Protein AF-A0A1G1Y5Y6-F1 (afdb_monomer)

pLDDT: mean 81.24, std 20.36, range [35.06, 98.56]

Radius of gyration: 27.15 Å; Cα contacts (8 Å, |Δi|>4): 267; chains: 1; bounding box: 46×68×83 Å

Nearest PDB structures (foldseek):
  6ezd-assembly2_D  TM=2.554E-01  e=2.441E-01  Candidatus Methanomethylophilus alvi Mx1201
  8ifj-assembly5_J  TM=2.594E-01  e=5.152E-01  methanogenic archaeon mixed culture ISO4-G1
  3vqx-assembly2_D  TM=2.698E-01  e=3.848E+00  Methanosarcina mazei

Secondary structure (DSSP, 8-state):
--------------------------PPPPPP-------------------------TTPEEEEETTTTEEEEE-GGGGT-TTEEEEEE---STT--EEEEEEETTEEEEEEEEEEGGGHHHHHHHTT--EEEEEEEETTEEEEEETTS-EEEE-SSEEEEEE-SGGG-TTSHHHHHHHHHHHH-EE-

Structure (mmCIF, N/CA/C/O backbone):
data_AF-A0A1G1Y5Y6-F1
#
_entry.id   AF-A0A1G1Y5Y6-F1
#
loop_
_atom_site.group_PDB
_atom_site.id
_atom_site.type_symbol
_atom_site.label_atom_id
_atom_site.label_alt_id
_atom_site.label_comp_id
_atom_site.label_asym_id
_atom_site.label_entity_id
_atom_site.label_seq_id
_atom_site.pdbx_PDB_ins_code
_atom_site.Cartn_x
_atom_site.Cartn_y
_atom_site.Cartn_z
_atom_site.occupancy
_atom_site.B_iso_or_equiv
_atom_site.auth_seq_id
_atom_site.auth_comp_id
_atom_site.auth_asym_id
_atom_site.auth_atom_id
_atom_site.pdbx_PDB_model_num
ATOM 1 N N . MET A 1 1 ? 24.983 49.381 31.605 1.00 48.38 1 MET A N 1
ATOM 2 C CA . MET A 1 1 ? 25.416 48.668 30.382 1.00 48.38 1 MET A CA 1
ATOM 3 C C . MET A 1 1 ? 24.673 47.343 30.343 1.00 48.38 1 MET A C 1
ATOM 5 O O . MET A 1 1 ? 24.802 46.586 31.295 1.00 48.38 1 MET A O 1
ATOM 9 N N . PRO A 1 2 ? 23.777 47.166 29.363 1.00 42.25 2 PRO A N 1
ATOM 10 C CA . PRO A 1 2 ? 24.105 46.324 28.211 1.00 42.25 2 PRO A CA 1
ATOM 11 C C . PRO A 1 2 ? 23.856 47.031 26.867 1.00 42.25 2 PRO A C 1
ATOM 13 O O . PRO A 1 2 ? 22.985 47.887 26.739 1.00 42.25 2 PRO A O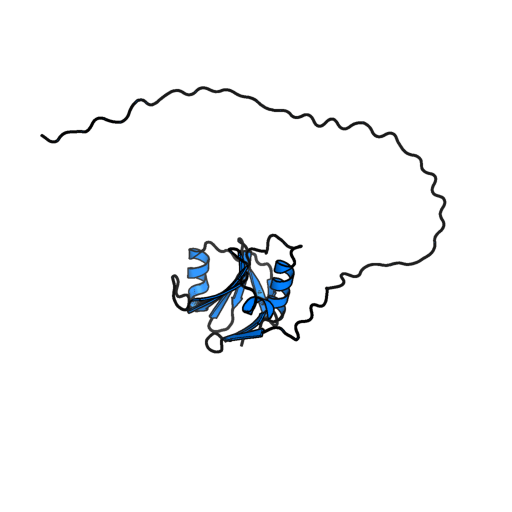 1
ATOM 16 N N . ASN A 1 3 ? 24.688 46.682 25.886 1.00 39.69 3 ASN A N 1
ATOM 17 C CA . ASN A 1 3 ? 24.740 47.238 24.536 1.00 39.69 3 ASN A CA 1
ATOM 18 C C . ASN A 1 3 ? 23.595 46.707 23.662 1.00 39.69 3 ASN A C 1
ATOM 20 O O . ASN A 1 3 ? 23.505 45.503 23.437 1.00 39.69 3 ASN A O 1
ATOM 24 N N . LEU A 1 4 ? 22.778 47.609 23.114 1.00 41.81 4 LEU A N 1
ATOM 25 C CA . LEU A 1 4 ? 21.774 47.290 22.099 1.00 41.81 4 LEU A CA 1
ATOM 26 C C . LEU A 1 4 ? 22.405 47.455 20.707 1.00 41.81 4 LEU A C 1
ATOM 28 O O . LEU A 1 4 ? 22.763 48.561 20.293 1.00 41.81 4 LEU A O 1
ATOM 32 N N . SER A 1 5 ? 22.616 46.339 20.008 1.00 52.38 5 SER A N 1
ATOM 33 C CA . SER A 1 5 ? 23.290 46.302 18.710 1.00 52.38 5 SER A CA 1
ATOM 34 C C . SER A 1 5 ? 22.424 46.897 17.600 1.00 52.38 5 SER A C 1
ATOM 36 O O . SER A 1 5 ? 21.321 46.428 17.325 1.00 52.38 5 SER A O 1
ATOM 38 N N . LYS A 1 6 ? 22.977 47.905 16.923 1.00 50.88 6 LYS A N 1
ATOM 39 C CA . LYS A 1 6 ? 22.481 48.503 15.681 1.00 50.88 6 LYS A CA 1
ATOM 40 C C . LYS A 1 6 ? 22.308 47.430 14.606 1.00 50.88 6 LYS A C 1
ATOM 42 O O . LYS A 1 6 ? 23.303 46.806 14.246 1.00 50.88 6 LYS A O 1
ATOM 47 N N . LYS A 1 7 ? 21.088 47.280 14.083 1.00 47.28 7 LYS A N 1
ATOM 48 C CA . LYS A 1 7 ? 20.741 46.878 12.703 1.00 47.28 7 LYS A CA 1
ATOM 49 C C . LYS A 1 7 ? 19.237 46.617 12.655 1.00 47.28 7 LYS A C 1
ATOM 51 O O . LYS A 1 7 ? 18.792 45.630 13.219 1.00 47.28 7 LYS A O 1
ATOM 56 N N . THR A 1 8 ? 18.471 47.499 12.015 1.00 48.44 8 THR A N 1
ATOM 57 C CA . THR A 1 8 ? 17.501 47.171 10.948 1.00 48.44 8 THR A CA 1
ATOM 58 C C . THR A 1 8 ? 16.972 48.499 10.398 1.00 48.44 8 THR A C 1
ATOM 60 O O . THR A 1 8 ? 16.410 49.315 11.124 1.00 48.44 8 THR A O 1
ATOM 63 N N . LEU A 1 9 ? 17.266 48.740 9.124 1.00 52.53 9 LEU A N 1
ATOM 64 C CA . LEU A 1 9 ? 16.917 49.926 8.351 1.00 52.53 9 LEU A CA 1
ATOM 65 C C . LEU A 1 9 ? 15.495 49.786 7.780 1.00 52.53 9 LEU A C 1
ATOM 67 O O . LEU A 1 9 ? 15.187 48.783 7.152 1.00 52.53 9 LEU A O 1
ATOM 71 N N . ILE A 1 10 ? 14.689 50.827 8.007 1.00 51.50 10 ILE A N 1
ATOM 72 C CA . ILE A 1 10 ? 13.751 51.492 7.080 1.00 51.50 10 ILE A CA 1
ATOM 73 C C . ILE A 1 10 ? 12.767 50.589 6.304 1.00 51.50 10 ILE A C 1
ATOM 75 O O . ILE A 1 10 ? 13.074 50.044 5.248 1.00 51.50 10 ILE A O 1
ATOM 79 N N . LEU A 1 11 ? 11.525 50.557 6.805 1.00 41.91 11 LEU A N 1
ATOM 80 C CA . LEU A 1 11 ? 10.317 50.249 6.035 1.00 41.91 11 LEU A CA 1
ATOM 81 C C . LEU A 1 11 ? 10.016 51.364 5.019 1.00 41.91 11 LEU A C 1
ATOM 83 O O . LEU A 1 11 ? 10.250 52.535 5.307 1.00 41.91 11 LEU A O 1
ATOM 87 N N . SER A 1 12 ? 9.331 50.964 3.942 1.00 47.62 12 SER A N 1
ATOM 88 C CA . SER A 1 12 ? 8.586 51.742 2.933 1.00 47.62 12 SER A CA 1
ATOM 89 C C . SER A 1 12 ? 9.315 52.119 1.635 1.00 47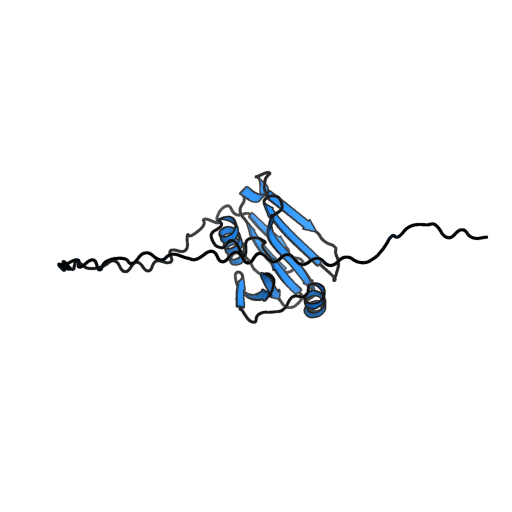.62 12 SER A C 1
ATOM 91 O O . SER A 1 12 ? 10.057 53.089 1.569 1.00 47.62 12 SER A O 1
ATOM 93 N N . LEU A 1 13 ? 8.978 51.397 0.557 1.00 44.09 13 LEU A N 1
ATOM 94 C CA . LEU A 1 13 ? 8.445 52.026 -0.654 1.00 44.09 13 LEU A CA 1
ATOM 95 C C . LEU A 1 13 ? 7.659 51.003 -1.493 1.00 44.09 13 LEU A C 1
ATOM 97 O O . LEU A 1 13 ? 8.206 50.032 -2.007 1.00 44.09 13 LEU A O 1
ATOM 101 N N . ILE A 1 14 ? 6.354 51.239 -1.602 1.00 53.00 14 ILE A N 1
ATOM 102 C CA . ILE A 1 14 ? 5.458 50.629 -2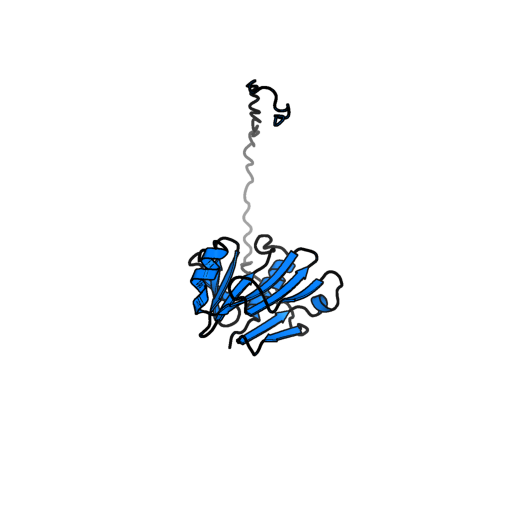.585 1.00 53.00 14 ILE A CA 1
ATOM 103 C C . ILE A 1 14 ? 5.712 51.346 -3.913 1.00 53.00 14 ILE A C 1
ATOM 105 O O . ILE A 1 14 ? 5.611 52.571 -3.960 1.00 53.00 14 ILE A O 1
ATOM 109 N N . LEU A 1 15 ? 5.975 50.607 -4.992 1.00 50.91 15 LEU A N 1
ATOM 110 C CA . LEU A 1 15 ? 5.783 51.130 -6.342 1.00 50.91 15 LEU A CA 1
ATOM 111 C C . LEU A 1 15 ? 5.127 50.066 -7.224 1.00 50.91 15 LEU A C 1
ATOM 113 O O . LEU A 1 15 ? 5.720 49.038 -7.545 1.00 50.91 15 LEU A O 1
ATOM 117 N N . LEU A 1 16 ? 3.870 50.340 -7.577 1.00 51.81 16 LEU A N 1
ATOM 118 C CA . LEU A 1 16 ? 3.139 49.685 -8.653 1.00 51.81 16 LEU A CA 1
ATOM 119 C C . LEU A 1 16 ? 3.889 49.856 -9.980 1.00 51.81 16 LEU A C 1
ATOM 121 O O . LEU A 1 16 ? 4.225 50.978 -10.353 1.00 51.81 16 LEU A O 1
ATOM 125 N N . ALA A 1 17 ? 3.992 48.779 -10.756 1.00 50.38 17 ALA A N 1
ATOM 126 C CA . ALA A 1 17 ? 4.009 48.868 -12.210 1.00 50.38 17 ALA A CA 1
ATOM 127 C C . ALA A 1 17 ? 3.323 47.633 -12.802 1.00 50.38 17 ALA A C 1
ATOM 129 O O . ALA A 1 17 ? 3.839 46.520 -12.800 1.00 50.38 17 ALA A O 1
ATOM 130 N N . THR A 1 18 ? 2.104 47.872 -13.264 1.00 53.16 18 THR A N 1
ATOM 131 C CA . THR A 1 18 ? 1.259 46.999 -14.069 1.00 53.16 18 THR A CA 1
ATOM 132 C C . THR A 1 18 ? 1.872 46.741 -15.444 1.00 53.16 18 THR A C 1
ATOM 134 O O . THR A 1 18 ? 2.129 47.700 -16.169 1.00 53.16 18 THR A O 1
ATOM 137 N N . THR A 1 19 ? 1.945 45.482 -15.874 1.00 56.88 19 THR A N 1
ATOM 138 C CA . THR A 1 19 ? 1.810 45.129 -17.296 1.00 56.88 19 THR A CA 1
ATOM 139 C C . THR A 1 19 ? 0.936 43.886 -17.439 1.00 56.88 19 THR A C 1
ATOM 141 O O . THR A 1 19 ? 1.333 42.752 -17.189 1.00 56.88 19 THR A O 1
ATOM 144 N N . VAL A 1 20 ? -0.311 44.131 -17.836 1.00 55.97 20 VAL A N 1
ATOM 145 C CA . VAL A 1 20 ? -1.233 43.121 -18.351 1.00 55.97 20 VAL A CA 1
ATOM 146 C C . VAL A 1 20 ? -0.733 42.735 -19.743 1.00 55.97 20 VAL A C 1
ATOM 148 O O . VAL A 1 20 ? -0.791 43.550 -20.663 1.00 55.97 20 VAL A O 1
ATOM 151 N N . VAL A 1 21 ? -0.243 41.509 -19.920 1.00 57.72 21 VAL A N 1
ATOM 152 C CA . VAL A 1 21 ? -0.017 40.943 -21.256 1.00 57.72 21 VAL A CA 1
ATOM 153 C C . VAL A 1 21 ? -1.323 40.288 -21.696 1.00 57.72 21 VAL A C 1
ATOM 155 O O . VAL A 1 21 ? -1.616 39.152 -21.339 1.00 57.72 21 VAL A O 1
ATOM 158 N N . VAL A 1 22 ? -2.137 41.031 -22.451 1.00 54.84 22 VAL A N 1
ATOM 159 C CA . VAL A 1 22 ? -3.245 40.456 -23.223 1.00 54.84 22 VAL A CA 1
ATOM 160 C C . VAL A 1 22 ? -2.649 39.861 -24.497 1.00 54.84 22 VAL A C 1
ATOM 162 O O . VAL A 1 22 ? -2.482 40.549 -25.502 1.00 54.84 22 VAL A O 1
ATOM 165 N N . SER A 1 23 ? -2.297 38.580 -24.467 1.00 60.16 23 SER A N 1
ATOM 166 C CA . SER A 1 23 ? -1.992 37.809 -25.673 1.00 60.16 23 SER A CA 1
ATOM 167 C C . SER A 1 23 ? -3.306 37.419 -26.352 1.00 60.16 23 SER A C 1
ATOM 169 O O . SER A 1 23 ? -3.978 36.456 -25.987 1.00 60.16 23 SER A O 1
ATOM 171 N N . GLY A 1 24 ? -3.697 38.218 -27.346 1.00 48.19 24 GLY A N 1
ATOM 172 C CA . GLY A 1 24 ? -4.835 37.940 -28.213 1.00 48.19 24 GLY A CA 1
ATOM 173 C C . GLY A 1 24 ? -4.630 36.653 -29.016 1.00 48.19 24 GLY A C 1
ATOM 174 O O . GLY A 1 24 ? -3.691 36.535 -29.799 1.00 48.19 24 GLY A O 1
ATOM 175 N N . CYS A 1 25 ? -5.544 35.697 -28.856 1.00 58.09 25 CYS A N 1
ATOM 176 C CA . CYS A 1 25 ? -5.691 34.574 -29.775 1.00 58.09 25 CYS A CA 1
ATOM 177 C C . CYS A 1 25 ? -6.344 35.068 -31.072 1.00 58.09 25 CYS A C 1
ATOM 179 O O . CYS A 1 25 ? -7.543 35.344 -31.104 1.00 58.09 25 CYS A O 1
ATOM 181 N N . TRP A 1 26 ? -5.585 35.156 -32.162 1.00 53.31 26 TRP A N 1
ATOM 182 C CA . TRP A 1 26 ? -6.165 35.318 -33.496 1.00 53.31 26 TRP A CA 1
ATOM 183 C C . TRP A 1 26 ? -6.566 33.951 -34.052 1.00 53.31 26 TRP A C 1
ATOM 185 O O . TRP A 1 26 ? -5.731 33.195 -34.547 1.00 53.31 26 TRP A O 1
ATOM 195 N N . LYS A 1 27 ? -7.864 33.631 -33.997 1.00 56.00 27 LYS A N 1
ATOM 196 C CA . LYS A 1 27 ? -8.440 32.551 -34.808 1.00 56.00 27 LYS A CA 1
ATOM 197 C C . LYS A 1 27 ? -8.645 33.071 -36.232 1.00 56.00 27 LYS A C 1
ATOM 199 O O . LYS A 1 27 ? -9.425 33.994 -36.449 1.00 56.00 27 LYS A O 1
ATOM 204 N N . LYS A 1 28 ? -7.937 32.486 -37.201 1.00 66.88 28 LYS A N 1
ATOM 205 C CA . LYS A 1 28 ? -8.190 32.707 -38.634 1.00 66.88 28 LYS A CA 1
ATOM 206 C C . LYS A 1 28 ? -9.504 32.012 -39.031 1.00 66.88 28 LYS A C 1
ATOM 208 O O . LYS A 1 28 ? -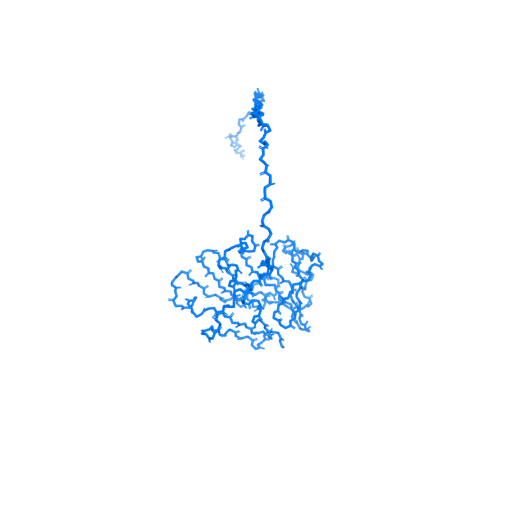9.733 30.894 -38.569 1.00 66.88 28 LYS A O 1
ATOM 213 N N . PRO A 1 29 ? -10.354 32.622 -39.875 1.00 53.34 29 PRO A N 1
ATOM 214 C CA . PRO A 1 29 ? -11.558 31.965 -40.370 1.00 53.34 29 PRO A CA 1
ATOM 215 C C . PRO A 1 29 ? -11.179 30.844 -41.347 1.00 53.34 29 PRO A C 1
ATOM 217 O O . PRO A 1 29 ? -10.446 31.068 -42.310 1.00 53.34 29 PRO A O 1
ATOM 220 N N . VAL A 1 30 ? -11.668 29.632 -41.083 1.00 63.38 30 VAL A N 1
ATOM 221 C CA . VAL A 1 30 ? -11.530 28.477 -41.980 1.00 63.38 30 VAL A CA 1
ATOM 222 C C . VAL A 1 30 ? -12.709 28.499 -42.953 1.00 63.38 30 VAL A C 1
ATOM 224 O O . VAL A 1 30 ? -13.862 28.544 -42.526 1.00 63.38 30 VAL A O 1
ATOM 227 N N . ALA A 1 31 ? -12.422 28.516 -44.255 1.00 66.06 31 ALA A N 1
ATOM 228 C CA . ALA A 1 31 ? -13.433 28.440 -45.308 1.00 66.06 31 ALA A CA 1
ATOM 229 C C . ALA A 1 31 ? -14.159 27.074 -45.289 1.00 66.06 31 ALA A C 1
ATOM 231 O O . ALA A 1 31 ? -13.542 26.069 -44.928 1.00 66.06 31 ALA A O 1
ATOM 232 N N . PRO A 1 32 ? -15.442 27.001 -45.690 1.00 49.75 32 PRO A N 1
ATOM 233 C CA . PRO A 1 32 ? -16.178 25.742 -45.714 1.00 49.75 32 PRO A CA 1
ATOM 234 C C . PRO A 1 32 ? -15.662 24.840 -46.844 1.00 49.75 32 PRO A C 1
ATOM 236 O O . PRO A 1 32 ? -15.778 25.165 -48.025 1.00 49.75 32 PRO A O 1
ATOM 239 N N . VAL A 1 33 ? -15.096 23.690 -46.478 1.00 46.75 33 VAL A N 1
ATOM 240 C CA . VAL A 1 33 ? -14.776 22.608 -47.416 1.00 46.75 33 VAL A CA 1
ATOM 241 C C . VAL A 1 33 ? -16.049 21.798 -47.658 1.00 46.75 33 VAL A C 1
ATOM 243 O O . VAL A 1 33 ? -16.516 21.082 -46.776 1.00 46.75 33 VAL A O 1
ATOM 246 N N . ASN A 1 34 ? -16.605 21.911 -48.864 1.00 56.25 34 ASN A N 1
ATOM 247 C CA . ASN A 1 34 ? -17.607 20.981 -49.375 1.00 56.25 34 ASN A CA 1
ATOM 248 C C . ASN A 1 34 ? -16.888 19.785 -50.005 1.00 56.25 34 ASN A C 1
ATOM 250 O O . ASN A 1 34 ? -16.412 19.879 -51.137 1.00 56.25 34 ASN A O 1
ATOM 254 N N . THR A 1 35 ? -16.845 18.659 -49.296 1.00 40.94 35 THR A N 1
ATOM 255 C CA . THR A 1 35 ? -16.438 17.377 -49.882 1.00 40.94 35 THR A CA 1
ATOM 256 C C . THR A 1 35 ? -17.673 16.509 -50.069 1.00 40.94 35 THR A C 1
ATOM 258 O O . THR A 1 35 ? -18.329 16.117 -49.107 1.00 40.94 35 THR A O 1
ATOM 261 N N . ASN A 1 36 ? -17.985 16.227 -51.334 1.00 47.56 36 ASN A N 1
ATOM 262 C CA . ASN A 1 36 ? -19.009 15.274 -51.736 1.00 47.56 36 ASN A CA 1
ATOM 263 C C . ASN A 1 36 ? -18.672 13.881 -51.187 1.00 47.56 36 ASN A C 1
ATOM 265 O O . ASN A 1 36 ? -17.636 13.306 -51.522 1.00 47.56 36 ASN A O 1
ATOM 269 N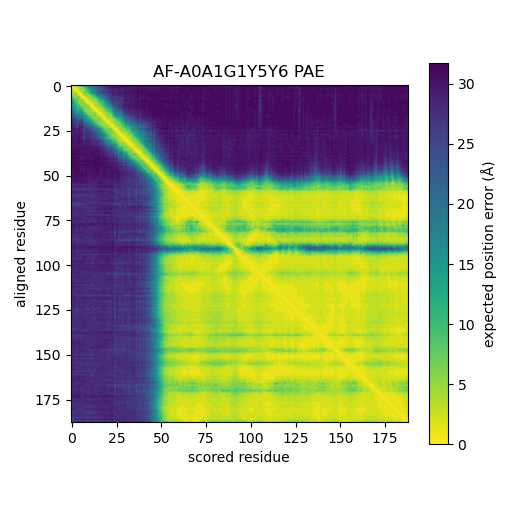 N . VAL A 1 37 ? -19.565 13.348 -50.356 1.00 35.06 37 VAL A N 1
ATOM 270 C CA . VAL A 1 37 ? -19.525 11.967 -49.875 1.00 35.06 37 VAL A CA 1
ATOM 271 C C . VAL A 1 37 ? -20.015 11.064 -51.002 1.00 35.06 37 VAL A C 1
ATOM 273 O O . VAL A 1 37 ? -21.180 11.131 -51.382 1.00 35.06 37 VAL A O 1
ATOM 276 N N . ASN A 1 38 ? -19.139 10.200 -51.512 1.00 47.06 38 ASN A N 1
ATOM 277 C CA . ASN A 1 38 ? -19.555 9.022 -52.262 1.00 47.06 38 ASN A CA 1
ATOM 278 C C . ASN A 1 38 ? -19.432 7.821 -51.318 1.00 47.06 38 ASN A C 1
ATOM 280 O O . ASN A 1 38 ? -18.331 7.455 -50.906 1.00 47.06 38 ASN A O 1
ATOM 284 N N . GLN A 1 39 ? -20.577 7.285 -50.897 1.00 43.91 39 GLN A N 1
ATOM 285 C CA . GLN A 1 39 ? -20.654 6.159 -49.975 1.00 43.91 39 GLN A CA 1
ATOM 286 C C . GLN A 1 39 ? -20.285 4.870 -50.709 1.00 43.91 39 GLN A C 1
ATOM 288 O O . GLN A 1 39 ? -21.010 4.429 -51.594 1.00 43.91 39 GLN A O 1
ATOM 293 N N . ASN A 1 40 ? -19.192 4.237 -50.290 1.00 41.50 40 ASN A N 1
ATOM 294 C CA . ASN A 1 40 ? -19.002 2.805 -50.476 1.00 41.50 40 ASN A CA 1
ATOM 295 C C . ASN A 1 40 ? -18.887 2.184 -49.085 1.00 41.50 40 ASN A C 1
ATOM 297 O O . ASN A 1 40 ? -17.867 2.304 -48.409 1.00 41.50 40 ASN A O 1
ATOM 301 N N . ILE A 1 41 ? -19.996 1.603 -48.635 1.00 45.41 41 ILE A N 1
ATOM 302 C CA . ILE A 1 41 ? -20.123 0.922 -47.351 1.00 45.41 41 ILE A CA 1
ATOM 303 C C . ILE A 1 41 ? -19.595 -0.497 -47.557 1.00 45.41 41 ILE A C 1
ATOM 305 O O . ILE A 1 41 ? -20.206 -1.276 -48.283 1.00 45.41 41 ILE A O 1
ATOM 309 N N . ASN A 1 42 ? -18.486 -0.839 -46.904 1.00 39.38 42 ASN A N 1
ATOM 310 C CA . ASN A 1 42 ? -18.130 -2.226 -46.629 1.00 39.38 42 ASN A CA 1
ATOM 311 C C . ASN A 1 42 ? -17.866 -2.384 -45.131 1.00 39.38 42 ASN A C 1
ATOM 313 O O . ASN A 1 42 ? -17.266 -1.527 -44.488 1.00 39.38 42 ASN A O 1
ATOM 317 N N . GLN A 1 43 ? -18.450 -3.448 -44.595 1.00 45.47 43 GLN A N 1
ATOM 318 C CA . GLN A 1 43 ? -18.768 -3.653 -43.190 1.00 45.47 43 GLN A CA 1
ATOM 319 C C . GLN A 1 43 ? -17.551 -3.977 -42.312 1.00 45.47 43 GLN A C 1
ATOM 321 O O . GLN A 1 43 ? -16.592 -4.600 -42.753 1.00 45.47 43 GLN A O 1
ATOM 326 N N . ASN A 1 44 ? -17.737 -3.662 -41.026 1.00 49.91 44 ASN A N 1
ATOM 327 C CA . ASN A 1 44 ? -17.105 -4.238 -39.840 1.00 49.91 44 ASN A CA 1
ATOM 328 C C . ASN A 1 44 ? -15.606 -4.022 -39.624 1.00 49.91 44 ASN A C 1
ATOM 330 O O . ASN A 1 44 ? -14.795 -4.874 -39.967 1.00 49.91 44 ASN A O 1
ATOM 334 N N . GLN A 1 45 ? -15.303 -3.024 -38.789 1.00 43.34 45 GLN A N 1
ATOM 335 C CA . GLN A 1 45 ? -14.520 -3.282 -37.580 1.00 43.34 45 GLN A CA 1
ATOM 336 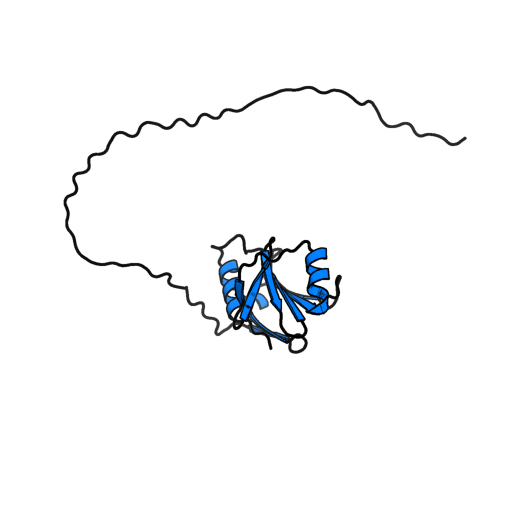C C . GLN A 1 45 ? -15.151 -2.551 -36.386 1.00 43.34 45 GLN A C 1
ATOM 338 O O . GLN A 1 45 ? -15.004 -1.345 -36.218 1.00 43.34 45 GLN A O 1
ATOM 343 N N . ASN A 1 46 ? -15.870 -3.306 -35.553 1.00 52.56 46 ASN A N 1
ATOM 344 C CA . ASN A 1 46 ? -16.038 -2.961 -34.146 1.00 52.56 46 ASN A CA 1
ATOM 345 C C . ASN A 1 46 ? -14.669 -3.192 -33.495 1.00 52.56 46 ASN A C 1
ATOM 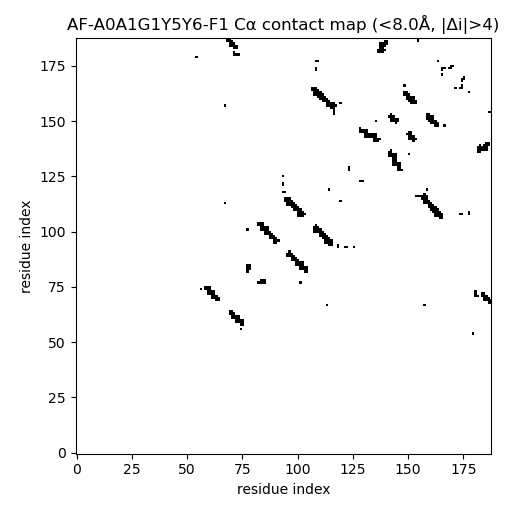347 O O . ASN A 1 46 ? -14.341 -4.323 -33.147 1.00 52.56 46 ASN A O 1
ATOM 351 N N . ILE A 1 47 ? -13.850 -2.149 -33.380 1.00 47.88 47 ILE A N 1
ATOM 352 C CA . ILE A 1 47 ? -12.683 -2.189 -32.498 1.00 47.88 47 ILE A CA 1
ATOM 353 C C . ILE A 1 47 ? -13.131 -1.578 -31.180 1.00 47.88 47 ILE A C 1
ATOM 355 O O . ILE A 1 47 ? -13.011 -0.379 -30.952 1.00 47.88 47 ILE A O 1
ATOM 359 N N . ASN A 1 48 ? -13.711 -2.423 -30.335 1.00 55.81 48 ASN A N 1
ATOM 360 C CA . ASN A 1 48 ? -13.663 -2.204 -28.903 1.00 55.81 48 ASN A CA 1
ATOM 361 C C . ASN A 1 48 ? -12.832 -3.342 -28.323 1.00 55.81 48 ASN A C 1
ATOM 363 O O . ASN A 1 48 ? -13.348 -4.393 -27.953 1.00 55.81 48 ASN A O 1
ATOM 367 N N . THR A 1 49 ? -11.525 -3.141 -28.326 1.00 40.19 49 THR A N 1
ATOM 368 C CA . THR A 1 49 ? -10.589 -3.952 -27.563 1.00 40.19 49 THR A CA 1
ATOM 369 C C . THR A 1 49 ? -9.789 -2.981 -26.719 1.00 40.19 49 THR A C 1
ATOM 371 O O . THR A 1 49 ? -8.733 -2.509 -27.129 1.00 40.19 49 THR A O 1
ATOM 374 N N . ASN A 1 50 ? -10.307 -2.700 -25.520 1.00 48.81 50 ASN A N 1
ATOM 375 C CA . ASN A 1 50 ? -9.451 -2.520 -24.352 1.00 48.81 50 ASN A CA 1
ATOM 376 C C . ASN A 1 50 ? -8.697 -3.842 -24.181 1.00 48.81 50 ASN A C 1
ATOM 378 O O . ASN A 1 50 ? -9.122 -4.729 -23.445 1.00 48.81 50 ASN A O 1
ATOM 382 N N . GLN A 1 51 ? -7.663 -4.031 -24.992 1.00 43.62 51 GLN A N 1
ATOM 383 C CA . GLN A 1 51 ? -6.760 -5.152 -24.873 1.00 43.62 51 GLN A CA 1
ATOM 384 C C . GLN A 1 51 ? -5.878 -4.805 -23.682 1.00 43.62 51 GLN A C 1
ATOM 386 O O . GLN A 1 51 ? -4.919 -4.053 -23.817 1.00 43.62 51 GLN A O 1
ATOM 391 N N . THR A 1 52 ? -6.283 -5.263 -22.498 1.00 57.44 52 THR A N 1
ATOM 392 C CA . THR A 1 52 ? -5.398 -5.317 -21.339 1.00 57.44 52 THR A CA 1
ATOM 393 C C . THR A 1 52 ? -4.152 -6.065 -21.799 1.00 57.44 52 THR A C 1
ATOM 395 O O . THR A 1 52 ? -4.245 -7.230 -22.185 1.00 57.44 52 THR A O 1
ATOM 398 N N . GLU A 1 53 ? -3.021 -5.366 -21.881 1.00 67.31 53 GLU A N 1
ATOM 399 C CA . GLU A 1 53 ? -1.731 -5.989 -22.160 1.00 67.31 53 GLU A CA 1
ATOM 400 C C . GLU A 1 53 ? -1.472 -6.981 -21.022 1.00 67.31 53 GLU A C 1
ATOM 402 O O . GLU A 1 53 ? -1.284 -6.590 -19.874 1.00 67.31 53 GLU A O 1
ATOM 407 N N . GLU A 1 54 ? -1.568 -8.275 -21.319 1.00 74.44 54 GLU A N 1
ATOM 408 C CA . GLU A 1 54 ? -1.262 -9.327 -20.357 1.00 74.44 54 GLU A CA 1
ATOM 409 C C . GLU A 1 54 ? 0.256 -9.328 -20.144 1.00 74.44 54 GLU A C 1
ATOM 411 O O . GLU A 1 54 ? 1.013 -9.764 -21.013 1.00 74.44 54 GLU A O 1
ATOM 416 N N . ILE A 1 55 ? 0.709 -8.764 -19.022 1.00 79.75 55 ILE A N 1
ATOM 417 C CA . ILE A 1 55 ? 2.116 -8.832 -18.626 1.00 79.75 55 ILE A CA 1
ATOM 418 C C . ILE A 1 55 ? 2.405 -10.243 -18.121 1.00 79.75 55 ILE A C 1
ATOM 420 O O . ILE A 1 55 ? 1.711 -10.758 -17.242 1.00 79.75 55 ILE A O 1
ATOM 424 N N . ASP A 1 56 ? 3.459 -10.857 -18.656 1.00 83.12 56 ASP A N 1
ATOM 425 C CA . ASP A 1 56 ? 3.961 -12.120 -18.133 1.00 83.12 56 ASP A CA 1
ATOM 426 C C . ASP A 1 56 ? 4.605 -11.900 -16.757 1.00 83.12 56 ASP A C 1
ATOM 428 O O . ASP A 1 56 ? 5.625 -11.219 -16.614 1.00 83.12 56 ASP A O 1
ATOM 432 N N . ILE A 1 57 ? 3.978 -12.472 -15.728 1.00 86.81 57 ILE A N 1
ATOM 433 C CA . ILE A 1 57 ? 4.435 -12.397 -14.338 1.00 86.81 57 ILE A CA 1
ATOM 434 C C . ILE A 1 57 ? 5.071 -13.707 -13.846 1.00 86.81 57 ILE A C 1
ATOM 436 O O . ILE A 1 57 ? 5.218 -13.892 -12.631 1.00 86.81 57 ILE A O 1
ATOM 440 N N . SER A 1 58 ? 5.408 -14.648 -14.741 1.00 87.50 58 SER A N 1
ATOM 441 C CA . SER A 1 58 ? 5.974 -15.957 -14.367 1.00 87.50 58 SER A CA 1
ATOM 442 C C . SER A 1 58 ? 7.268 -15.830 -13.569 1.00 87.50 58 SER A C 1
ATOM 444 O O . SER A 1 58 ? 7.464 -16.564 -12.599 1.00 87.50 58 SER A O 1
ATOM 446 N N . ASP A 1 59 ? 8.102 -14.860 -13.942 1.00 90.94 59 ASP A N 1
ATOM 447 C CA . ASP A 1 59 ? 9.443 -14.671 -13.386 1.00 90.94 59 ASP A CA 1
ATOM 448 C C . ASP A 1 59 ? 9.459 -13.701 -12.200 1.00 90.94 59 ASP A C 1
ATOM 450 O O . ASP A 1 59 ? 10.507 -13.443 -11.614 1.00 90.94 59 ASP A O 1
ATOM 454 N N . TRP A 1 60 ? 8.306 -13.152 -11.812 1.00 96.00 60 TRP A N 1
ATOM 455 C CA . TRP A 1 60 ? 8.230 -12.187 -10.721 1.00 96.00 60 TRP A CA 1
ATOM 456 C C . TRP A 1 60 ? 8.593 -12.817 -9.373 1.00 96.00 60 TRP A C 1
ATOM 458 O O . TRP A 1 60 ? 8.189 -13.935 -9.039 1.00 96.00 60 TRP A O 1
ATOM 468 N N . LYS A 1 61 ? 9.311 -12.051 -8.549 1.00 96.12 61 LYS A N 1
ATOM 469 C CA . LYS A 1 61 ? 9.658 -12.432 -7.179 1.00 96.12 61 LYS A CA 1
ATOM 470 C C . LYS A 1 61 ? 8.486 -12.185 -6.243 1.00 96.12 61 LYS A C 1
ATOM 472 O O . LYS A 1 61 ? 7.810 -11.167 -6.339 1.00 96.12 61 LYS A O 1
ATOM 477 N N . THR A 1 62 ? 8.299 -13.085 -5.283 1.00 96.88 62 THR A N 1
ATOM 478 C CA . THR A 1 62 ? 7.305 -12.925 -4.216 1.00 96.88 62 THR A CA 1
ATOM 479 C C . THR A 1 62 ? 7.947 -12.287 -2.988 1.00 96.88 62 THR A C 1
ATOM 481 O O . THR A 1 62 ? 8.927 -12.811 -2.455 1.00 96.88 62 THR A O 1
ATOM 484 N N . TYR A 1 63 ? 7.370 -11.191 -2.499 1.00 97.25 63 TYR A N 1
ATOM 485 C CA . TYR A 1 63 ? 7.588 -10.710 -1.138 1.00 97.25 63 TYR A CA 1
ATOM 486 C C . TYR A 1 63 ? 6.414 -11.154 -0.268 1.00 97.25 63 TYR A C 1
ATOM 488 O O . TYR A 1 63 ? 5.257 -10.905 -0.603 1.00 97.25 63 TYR A O 1
ATOM 496 N N . ARG A 1 64 ? 6.709 -11.815 0.851 1.00 98.00 64 ARG A N 1
ATOM 497 C CA . ARG A 1 64 ? 5.701 -12.311 1.788 1.00 98.00 64 ARG A CA 1
ATOM 498 C C . ARG A 1 64 ? 6.073 -11.912 3.202 1.00 98.00 64 ARG A C 1
ATOM 500 O O . ARG A 1 64 ? 7.194 -12.154 3.644 1.00 98.00 64 ARG A O 1
ATOM 507 N N . ASN A 1 65 ? 5.115 -11.334 3.910 1.00 97.25 65 ASN A N 1
ATOM 508 C CA . ASN A 1 65 ? 5.236 -10.986 5.309 1.00 97.25 65 ASN A CA 1
ATOM 509 C C . ASN A 1 65 ? 4.149 -11.716 6.106 1.00 97.25 65 ASN A C 1
ATOM 511 O O . ASN A 1 65 ? 2.987 -11.316 6.105 1.00 97.25 65 ASN A O 1
ATOM 515 N N . GLU A 1 66 ? 4.536 -12.811 6.766 1.00 97.25 66 GLU A N 1
ATOM 516 C CA . GLU A 1 66 ? 3.608 -13.612 7.574 1.00 97.25 66 GLU A CA 1
ATOM 517 C C . GLU A 1 66 ? 3.168 -12.898 8.853 1.00 97.25 66 GLU A C 1
ATOM 519 O O . GLU A 1 66 ? 2.036 -13.079 9.283 1.00 97.25 66 GLU A O 1
ATOM 524 N N . GLU A 1 67 ? 4.038 -12.073 9.442 1.00 96.44 67 GLU A N 1
ATOM 525 C CA . GLU A 1 67 ? 3.746 -11.348 10.684 1.00 96.44 67 GLU A CA 1
ATOM 526 C C . GLU A 1 67 ? 2.594 -10.351 10.507 1.00 96.44 67 GLU A C 1
ATOM 528 O O . GLU A 1 67 ? 1.765 -10.194 11.399 1.00 96.44 67 GLU A O 1
ATOM 533 N N . TYR A 1 68 ? 2.529 -9.698 9.347 1.00 96.44 68 TYR A N 1
ATOM 534 C CA . TYR A 1 68 ? 1.550 -8.656 9.044 1.00 96.44 68 TYR A CA 1
ATOM 535 C C . TYR A 1 68 ? 0.533 -9.062 7.977 1.00 96.44 68 TYR A C 1
ATOM 537 O O . TYR A 1 68 ? -0.188 -8.201 7.472 1.00 96.44 68 TYR A O 1
ATOM 545 N N . GLY A 1 69 ? 0.469 -10.348 7.635 1.00 96.44 69 GLY A N 1
ATOM 546 C CA . GLY A 1 69 ? -0.636 -10.909 6.863 1.00 96.44 69 GLY A CA 1
ATOM 547 C C . GLY A 1 69 ? -0.729 -10.413 5.423 1.00 96.44 69 GLY A C 1
ATOM 548 O O . GLY A 1 69 ? -1.825 -10.100 4.963 1.00 96.44 69 GLY A O 1
ATOM 549 N N . PHE A 1 70 ? 0.394 -10.272 4.708 1.00 97.38 70 PHE A N 1
ATOM 550 C CA . PHE A 1 70 ? 0.342 -9.911 3.288 1.00 97.38 70 PHE A CA 1
ATOM 551 C C . PHE A 1 70 ? 1.420 -10.571 2.425 1.00 97.38 70 PHE A C 1
ATOM 553 O O . PHE A 1 70 ? 2.523 -10.886 2.876 1.00 97.38 70 PHE A O 1
ATOM 560 N N . GLU A 1 71 ? 1.106 -10.745 1.145 1.00 98.00 71 GLU A N 1
ATOM 561 C CA . GLU A 1 71 ? 2.059 -11.101 0.093 1.00 98.00 71 GLU A CA 1
ATOM 562 C C . GLU A 1 71 ? 1.785 -10.316 -1.191 1.00 98.00 71 GLU A C 1
ATOM 564 O O . GLU A 1 71 ? 0.659 -9.884 -1.439 1.00 98.00 71 GLU A O 1
ATOM 569 N N . LEU A 1 72 ? 2.824 -10.129 -2.000 1.00 97.38 72 LEU A N 1
ATOM 570 C CA . LEU A 1 72 ? 2.757 -9.519 -3.326 1.00 97.38 72 LEU A CA 1
ATOM 571 C C . LEU A 1 72 ? 3.864 -10.071 -4.219 1.00 97.38 72 LEU A C 1
ATOM 573 O O . LEU A 1 72 ? 4.863 -10.610 -3.729 1.00 97.38 72 LEU A O 1
ATOM 577 N N . LYS A 1 73 ? 3.719 -9.888 -5.529 1.00 97.38 73 LYS A N 1
ATOM 578 C CA . LYS A 1 73 ? 4.786 -10.134 -6.496 1.00 97.38 73 LYS A CA 1
ATOM 579 C C . LYS A 1 73 ? 5.334 -8.821 -7.052 1.00 97.38 73 LYS A C 1
ATOM 581 O O . LYS A 1 73 ? 4.610 -7.835 -7.121 1.00 97.38 73 LYS A O 1
ATOM 586 N N . TYR A 1 74 ? 6.594 -8.825 -7.477 1.00 95.38 74 TYR A N 1
ATOM 587 C CA . TYR A 1 74 ? 7.239 -7.708 -8.173 1.00 95.38 74 TYR A CA 1
ATOM 588 C C . TYR A 1 74 ? 8.228 -8.207 -9.245 1.00 95.38 74 TYR A C 1
ATOM 590 O O . TYR A 1 74 ? 8.740 -9.327 -9.119 1.00 95.38 74 TYR A O 1
ATOM 598 N N . PRO A 1 75 ? 8.527 -7.405 -10.286 1.00 93.75 75 PRO A N 1
ATOM 599 C CA . PRO A 1 75 ? 9.467 -7.782 -11.340 1.00 93.75 75 PRO A CA 1
ATOM 600 C C . PRO A 1 75 ? 10.834 -8.223 -10.802 1.00 93.75 75 PRO A C 1
ATOM 602 O O . PRO A 1 75 ? 11.446 -7.538 -9.981 1.00 93.75 75 PRO A O 1
ATOM 605 N N . LEU A 1 76 ? 11.354 -9.347 -11.310 1.00 89.81 76 LEU A N 1
ATOM 606 C CA . LEU A 1 76 ? 12.678 -9.868 -10.940 1.00 89.81 76 LEU A CA 1
ATOM 607 C C . LEU A 1 76 ? 13.790 -8.833 -11.151 1.00 89.81 76 LEU A C 1
ATOM 609 O O . LEU A 1 76 ? 14.652 -8.667 -10.281 1.00 89.81 76 LEU A O 1
ATOM 613 N N . GLY A 1 77 ? 13.717 -8.102 -12.268 1.00 87.62 77 GLY A N 1
ATOM 614 C CA . GLY A 1 77 ? 14.710 -7.105 -12.668 1.00 87.62 77 GLY A CA 1
ATOM 615 C C . GLY A 1 77 ? 14.942 -6.013 -11.625 1.00 87.62 77 GLY A C 1
ATOM 616 O O . GLY A 1 77 ? 16.063 -5.544 -11.481 1.00 87.62 77 GLY A O 1
ATOM 617 N N . TYR A 1 78 ? 13.949 -5.684 -10.794 1.00 88.88 78 TYR A N 1
ATOM 618 C CA . TYR A 1 78 ? 14.106 -4.672 -9.740 1.00 88.88 78 TYR A CA 1
ATOM 619 C C . TYR A 1 78 ? 15.122 -5.055 -8.657 1.00 88.88 78 TYR A C 1
ATOM 621 O O . TYR A 1 78 ? 15.576 -4.206 -7.897 1.00 88.88 78 TYR A O 1
ATOM 629 N N . SER A 1 79 ? 15.443 -6.342 -8.537 1.00 80.88 79 SER A N 1
ATOM 630 C CA . SER A 1 79 ? 16.448 -6.827 -7.589 1.00 80.88 79 SER A CA 1
ATOM 631 C C . SER A 1 79 ? 17.835 -7.026 -8.206 1.00 80.88 79 SER A C 1
ATOM 633 O O . SER A 1 79 ? 18.772 -7.338 -7.475 1.00 80.88 79 SER A O 1
ATOM 635 N N . GLU A 1 80 ? 17.955 -6.881 -9.526 1.00 85.69 80 GLU A N 1
ATOM 636 C CA . GLU A 1 80 ? 19.186 -7.122 -10.294 1.00 85.69 80 GLU A CA 1
ATOM 637 C C . GLU A 1 80 ? 19.708 -5.852 -10.985 1.00 85.69 80 GLU A C 1
ATOM 639 O O . GLU A 1 80 ? 20.874 -5.798 -11.365 1.00 85.69 80 GLU A O 1
ATOM 644 N N . ASP A 1 81 ? 18.859 -4.835 -11.134 1.00 86.50 81 ASP A N 1
ATOM 645 C CA . ASP A 1 81 ? 19.171 -3.551 -11.756 1.00 86.50 81 ASP A CA 1
ATOM 646 C C . ASP A 1 81 ? 19.533 -2.499 -10.692 1.00 86.50 81 ASP A C 1
ATOM 648 O O . ASP A 1 81 ? 18.741 -2.199 -9.796 1.00 86.50 81 ASP A O 1
ATOM 652 N N . ASP A 1 82 ? 20.722 -1.902 -10.827 1.00 86.50 82 ASP A N 1
ATOM 653 C CA . ASP A 1 82 ? 21.265 -0.868 -9.932 1.00 86.50 82 ASP A CA 1
ATOM 654 C C . ASP A 1 82 ? 20.395 0.403 -9.847 1.00 86.50 82 ASP A C 1
ATOM 656 O O . ASP A 1 82 ? 20.567 1.229 -8.945 1.00 86.50 82 ASP A O 1
ATOM 660 N N . PHE A 1 83 ? 19.470 0.605 -10.789 1.00 88.94 83 PHE A N 1
ATOM 661 C CA . PHE A 1 83 ? 18.536 1.728 -10.787 1.00 88.94 83 PHE A CA 1
ATOM 662 C C . PHE A 1 83 ? 17.361 1.528 -9.823 1.00 88.94 83 PHE A C 1
ATOM 664 O O . PHE A 1 83 ? 16.672 2.498 -9.478 1.00 88.94 83 PHE A O 1
ATOM 671 N N . TYR A 1 84 ? 17.137 0.295 -9.372 1.00 92.38 84 TYR A N 1
ATOM 672 C CA . TYR A 1 84 ? 16.105 -0.040 -8.407 1.00 92.38 84 TYR A CA 1
ATOM 673 C C . TYR A 1 84 ? 16.701 -0.280 -7.025 1.00 92.38 84 TYR A C 1
ATOM 675 O O . TYR A 1 84 ? 17.821 -0.752 -6.852 1.00 92.38 84 TYR A O 1
ATOM 683 N N . SER A 1 85 ? 15.930 0.064 -5.999 1.00 93.50 85 SER A N 1
ATOM 684 C CA . SER A 1 85 ? 16.287 -0.273 -4.624 1.00 93.50 85 SER A CA 1
ATOM 685 C C . SER A 1 85 ? 15.070 -0.771 -3.869 1.00 93.50 85 SER A C 1
ATOM 687 O O . SER A 1 85 ? 14.037 -0.104 -3.808 1.00 93.50 85 SER A O 1
ATOM 689 N N . ILE A 1 86 ? 15.213 -1.957 -3.284 1.00 93.44 86 ILE A N 1
ATOM 690 C CA . ILE A 1 86 ? 14.236 -2.532 -2.365 1.00 93.44 86 ILE A CA 1
ATOM 691 C C . ILE A 1 86 ? 14.660 -2.140 -0.957 1.00 93.44 86 ILE A C 1
ATOM 693 O O . ILE A 1 86 ? 15.811 -2.340 -0.565 1.00 93.44 86 ILE A O 1
ATOM 697 N N . TRP A 1 87 ? 13.734 -1.579 -0.192 1.00 93.94 87 TRP A N 1
ATOM 698 C CA . TRP A 1 87 ? 14.000 -1.111 1.159 1.00 93.94 87 TRP A CA 1
ATOM 699 C C . TRP A 1 87 ? 12.950 -1.624 2.138 1.00 93.94 87 TRP A C 1
ATOM 701 O O . TRP A 1 87 ? 11.796 -1.883 1.797 1.00 93.94 87 TRP A O 1
ATOM 711 N N . GLU A 1 88 ? 13.376 -1.765 3.388 1.00 92.94 88 GLU A N 1
ATOM 712 C CA . GLU A 1 88 ? 12.536 -2.203 4.490 1.00 92.94 88 GLU A CA 1
ATOM 713 C C . GLU A 1 88 ? 12.902 -1.424 5.753 1.00 92.94 88 GLU A C 1
ATOM 715 O O . GLU A 1 88 ? 14.077 -1.280 6.092 1.00 92.94 88 GLU A O 1
ATOM 720 N N . ILE A 1 89 ? 11.891 -0.917 6.454 1.00 88.50 89 ILE A N 1
ATOM 721 C CA . ILE A 1 89 ? 12.047 -0.155 7.690 1.00 88.50 89 ILE A CA 1
ATOM 722 C C . ILE A 1 89 ? 11.046 -0.700 8.711 1.00 88.50 89 ILE A C 1
ATOM 724 O O . ILE A 1 89 ? 9.840 -0.715 8.466 1.00 88.50 89 ILE A O 1
ATOM 728 N N . ASN A 1 90 ? 11.555 -1.136 9.866 1.00 77.44 90 ASN A N 1
ATOM 729 C CA . ASN A 1 90 ? 10.767 -1.814 10.906 1.00 77.44 90 ASN A CA 1
ATOM 730 C C . ASN A 1 90 ? 10.511 -0.948 12.158 1.00 77.44 90 ASN A C 1
ATOM 732 O O . ASN A 1 90 ? 10.167 -1.477 13.209 1.00 77.44 90 ASN A O 1
ATOM 736 N N . THR A 1 91 ? 10.681 0.378 12.090 1.00 72.44 91 THR A N 1
ATOM 737 C CA . THR A 1 91 ? 10.398 1.305 13.204 1.00 72.44 91 THR A CA 1
ATOM 738 C C . THR A 1 91 ? 10.068 2.716 12.694 1.00 72.44 91 THR A C 1
ATOM 740 O O . THR A 1 91 ? 10.616 3.159 11.685 1.00 72.44 91 THR A O 1
ATOM 743 N N . GLY A 1 92 ? 9.174 3.450 13.376 1.00 66.88 92 GLY A N 1
ATOM 744 C CA . GLY A 1 92 ? 8.862 4.841 13.016 1.00 66.88 92 GLY A CA 1
ATOM 745 C C . GLY A 1 92 ? 7.686 5.487 13.764 1.00 66.88 92 GLY A C 1
ATOM 746 O O . GLY A 1 92 ? 7.006 4.852 14.566 1.00 66.88 92 GLY A O 1
ATOM 747 N N . SER A 1 93 ? 7.470 6.781 13.493 1.00 74.25 93 SER A N 1
ATOM 748 C CA . SER A 1 93 ? 6.355 7.608 13.998 1.00 74.25 93 SER A CA 1
ATOM 749 C C . SER A 1 93 ? 4.985 6.936 13.797 1.00 74.25 93 SER A C 1
ATOM 751 O O . SER A 1 93 ? 4.790 6.193 12.839 1.00 74.25 93 SER A O 1
ATOM 753 N N . GLN A 1 94 ? 4.022 7.237 14.67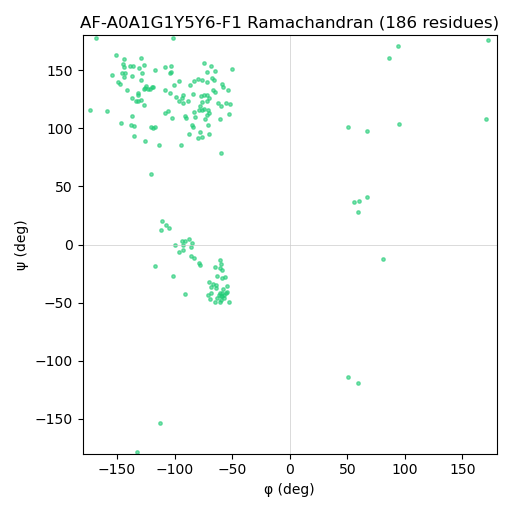5 1.00 85.56 94 GLN A N 1
ATOM 754 C CA . GLN A 1 94 ? 2.626 6.769 14.593 1.00 85.56 94 GLN A CA 1
ATOM 755 C C . GLN A 1 94 ? 2.447 5.240 14.618 1.00 85.56 94 GLN A C 1
ATOM 757 O O . GLN A 1 94 ? 1.586 4.705 13.926 1.00 85.56 94 GLN A O 1
ATOM 762 N N . ASN A 1 95 ? 3.249 4.523 15.415 1.00 89.75 95 ASN A N 1
ATOM 763 C CA . ASN A 1 95 ? 3.131 3.068 15.591 1.00 89.75 95 ASN A CA 1
ATOM 764 C C . ASN A 1 95 ? 3.278 2.257 14.290 1.00 89.75 95 ASN A C 1
ATOM 766 O O . ASN A 1 95 ? 2.749 1.146 14.198 1.00 89.75 95 ASN A O 1
ATOM 770 N N . LEU A 1 96 ? 4.022 2.792 13.315 1.00 94.69 96 LEU A N 1
ATOM 771 C CA . LEU A 1 96 ? 4.416 2.075 12.106 1.00 94.69 96 LEU A CA 1
ATOM 772 C C . LEU A 1 96 ? 5.062 0.737 12.484 1.00 94.69 96 LEU A C 1
ATOM 774 O O . LEU A 1 96 ? 6.064 0.707 13.202 1.00 94.69 96 LEU A O 1
ATOM 778 N N . LYS A 1 97 ? 4.477 -0.360 12.002 1.00 95.31 97 LYS A N 1
ATOM 779 C CA . LYS A 1 97 ? 4.969 -1.723 12.245 1.00 95.31 97 LYS A CA 1
ATOM 780 C C . LYS A 1 97 ? 5.940 -2.165 11.168 1.00 95.31 97 LYS A C 1
ATOM 782 O O . LYS A 1 97 ? 6.993 -2.721 11.458 1.00 95.31 97 LYS A O 1
ATOM 787 N N . LYS A 1 98 ? 5.595 -1.851 9.924 1.00 95.94 98 LYS A N 1
ATOM 788 C CA . LYS A 1 98 ? 6.361 -2.224 8.744 1.00 95.94 98 LYS A CA 1
ATOM 789 C C . LYS A 1 98 ? 6.223 -1.147 7.697 1.00 95.94 98 LYS A C 1
ATOM 791 O O . LYS A 1 98 ? 5.118 -0.673 7.464 1.00 95.94 98 LYS A O 1
ATOM 796 N N . ASN A 1 99 ? 7.313 -0.804 7.038 1.00 96.31 99 ASN A N 1
ATOM 797 C CA . ASN A 1 99 ? 7.257 -0.134 5.754 1.00 96.31 99 ASN A CA 1
ATOM 798 C C . ASN A 1 99 ? 8.204 -0.859 4.807 1.00 96.31 99 ASN A C 1
ATOM 800 O O . ASN A 1 99 ? 9.386 -1.018 5.115 1.00 96.31 99 ASN A O 1
ATOM 804 N N . TRP A 1 100 ? 7.673 -1.320 3.686 1.00 97.00 100 TRP A N 1
ATOM 805 C CA . TRP A 1 100 ? 8.435 -1.999 2.649 1.00 97.00 100 TRP A CA 1
ATOM 806 C C . TRP A 1 100 ? 8.127 -1.351 1.309 1.00 97.00 100 TRP A C 1
ATOM 808 O O . TRP A 1 100 ? 6.977 -0.989 1.050 1.00 97.00 100 TRP A O 1
ATOM 818 N N . GLY A 1 101 ? 9.124 -1.215 0.447 1.00 96.75 101 GLY A N 1
ATOM 819 C CA . GLY A 1 101 ? 8.890 -0.648 -0.867 1.00 96.75 101 GLY A CA 1
ATOM 820 C C . GLY A 1 101 ? 10.044 -0.803 -1.833 1.00 96.75 101 GLY A C 1
ATOM 821 O O . GLY A 1 101 ? 11.107 -1.338 -1.513 1.00 96.75 101 GLY A O 1
ATOM 822 N N . ILE A 1 102 ? 9.782 -0.318 -3.039 1.00 96.31 102 ILE A N 1
ATOM 823 C CA . ILE A 1 102 ? 10.665 -0.364 -4.190 1.00 96.31 102 ILE A CA 1
ATOM 824 C C . ILE A 1 102 ? 10.751 1.046 -4.753 1.00 96.31 102 ILE A C 1
ATOM 826 O O . ILE A 1 102 ? 9.733 1.656 -5.100 1.00 96.31 102 ILE A O 1
ATOM 830 N N . ASN A 1 103 ? 11.970 1.556 -4.860 1.00 95.25 103 ASN A N 1
ATOM 831 C CA . ASN A 1 103 ? 12.238 2.790 -5.576 1.00 95.25 103 ASN A CA 1
ATOM 832 C C . ASN A 1 103 ? 12.861 2.504 -6.937 1.00 95.25 103 ASN A C 1
ATOM 834 O O . ASN A 1 103 ? 13.580 1.521 -7.105 1.00 95.25 103 ASN A O 1
ATOM 838 N N . ARG A 1 104 ? 12.644 3.439 -7.857 1.00 92.94 104 ARG A N 1
ATOM 839 C CA . ARG A 1 104 ? 13.362 3.594 -9.116 1.00 92.94 104 ARG A CA 1
ATOM 840 C C . ARG A 1 104 ? 14.069 4.950 -9.068 1.00 92.94 104 ARG A C 1
ATOM 842 O O . ARG A 1 104 ? 13.432 5.997 -9.194 1.00 92.94 104 ARG A O 1
ATOM 849 N N . GLY A 1 105 ? 15.370 4.957 -8.796 1.00 91.31 105 GLY A N 1
ATOM 850 C CA . GLY A 1 105 ? 16.082 6.175 -8.404 1.00 91.31 105 GLY A CA 1
ATOM 851 C C . GLY A 1 105 ? 15.501 6.788 -7.120 1.00 91.31 105 GLY A C 1
ATOM 852 O O . GLY A 1 105 ? 15.509 6.153 -6.068 1.00 91.31 105 GLY A O 1
ATOM 853 N N . GLN A 1 106 ? 15.006 8.029 -7.197 1.00 89.81 106 GLN A N 1
ATOM 854 C CA . GLN A 1 106 ? 14.391 8.741 -6.059 1.00 89.81 106 GLN A CA 1
ATOM 855 C C . GLN A 1 106 ? 12.865 8.578 -5.975 1.00 89.81 106 GLN A C 1
ATOM 857 O O . GLN A 1 106 ? 12.253 9.061 -5.025 1.00 89.81 106 GLN A O 1
ATOM 862 N N . GLU A 1 107 ? 12.257 7.914 -6.954 1.00 93.25 107 GLU A N 1
ATOM 863 C CA . GLU A 1 107 ? 10.809 7.763 -7.066 1.00 93.25 107 GLU A CA 1
ATOM 864 C C . GLU A 1 107 ? 10.354 6.433 -6.469 1.00 93.25 107 GLU A C 1
ATOM 866 O O . GLU A 1 107 ? 11.007 5.409 -6.668 1.00 93.25 107 GLU A O 1
ATOM 871 N N . THR A 1 108 ? 9.219 6.419 -5.771 1.00 94.38 108 THR A N 1
ATOM 872 C CA . THR A 1 108 ? 8.649 5.192 -5.200 1.00 94.38 108 THR A CA 1
ATOM 873 C C . THR A 1 108 ? 7.713 4.542 -6.211 1.00 94.38 108 THR A C 1
ATOM 875 O O . THR A 1 108 ? 6.610 5.034 -6.447 1.00 94.38 108 THR A O 1
ATOM 878 N N . VAL A 1 109 ? 8.132 3.404 -6.768 1.00 95.25 109 VAL A N 1
ATOM 879 C CA . VAL A 1 109 ? 7.288 2.569 -7.639 1.00 95.25 109 VAL A CA 1
ATOM 880 C C . VAL A 1 109 ? 6.126 2.008 -6.836 1.00 95.25 109 VAL A C 1
ATOM 882 O O . VAL A 1 109 ? 4.971 2.141 -7.229 1.00 95.25 109 VAL A O 1
ATOM 885 N N . PHE A 1 110 ? 6.444 1.426 -5.681 1.00 97.19 110 PHE A N 1
ATOM 886 C CA . PHE A 1 110 ? 5.486 0.820 -4.773 1.00 97.19 110 PHE A CA 1
ATOM 887 C C . PHE A 1 110 ? 5.991 0.941 -3.336 1.00 97.19 110 PHE A C 1
ATOM 889 O O . PHE A 1 110 ? 7.169 0.716 -3.062 1.00 97.19 110 PHE A O 1
ATOM 896 N N . SER A 1 111 ? 5.099 1.235 -2.399 1.00 97.44 111 SER A N 1
ATOM 897 C CA . SER A 1 111 ? 5.355 1.044 -0.971 1.00 97.44 111 SER A CA 1
ATOM 898 C C . SER A 1 111 ? 4.101 0.578 -0.256 1.00 97.44 111 SER A C 1
ATOM 900 O O . SER A 1 111 ? 3.009 1.031 -0.599 1.00 97.44 111 SER A O 1
ATOM 902 N N . ILE A 1 112 ? 4.276 -0.230 0.784 1.00 98.12 112 ILE A N 1
ATOM 903 C CA . ILE A 1 112 ? 3.235 -0.638 1.721 1.00 98.12 112 ILE A CA 1
ATOM 904 C C . ILE A 1 112 ? 3.673 -0.338 3.157 1.00 98.12 112 ILE A C 1
ATOM 906 O O . ILE A 1 112 ? 4.670 -0.869 3.651 1.00 98.12 112 ILE A O 1
ATOM 910 N N . SER A 1 113 ? 2.890 0.497 3.837 1.00 97.56 113 SER A N 1
ATOM 911 C CA . SER A 1 113 ? 3.040 0.793 5.263 1.00 97.56 113 SER A CA 1
ATOM 912 C C . SER A 1 113 ? 1.971 0.068 6.070 1.00 97.56 113 SER A C 1
ATOM 914 O O . SER A 1 113 ? 0.790 0.197 5.762 1.00 97.56 113 SER A O 1
ATOM 916 N N . VAL A 1 114 ? 2.371 -0.631 7.128 1.00 97.75 114 VAL A N 1
ATOM 917 C CA . VAL A 1 114 ? 1.497 -1.394 8.027 1.00 97.75 114 VAL A CA 1
ATOM 918 C C . VAL A 1 114 ? 1.381 -0.692 9.373 1.00 97.75 114 VAL A C 1
ATOM 920 O O . VAL A 1 114 ? 2.387 -0.347 10.005 1.00 97.75 114 VAL A O 1
ATOM 923 N N . TYR A 1 115 ? 0.150 -0.567 9.850 1.00 97.19 115 TYR A N 1
ATOM 924 C CA . TYR A 1 115 ? -0.190 0.022 11.138 1.00 97.19 115 TYR A CA 1
ATOM 925 C C . TYR A 1 115 ? -1.254 -0.830 11.847 1.00 97.19 115 TYR A C 1
ATOM 927 O O . TYR A 1 115 ? -2.051 -1.488 11.175 1.00 97.19 115 TYR A O 1
ATOM 935 N N . PRO A 1 116 ? -1.331 -0.808 13.192 1.00 97.00 116 PRO A N 1
ATOM 936 C CA . PRO A 1 116 ? -2.446 -1.424 13.908 1.00 97.00 116 PRO A CA 1
ATOM 937 C C . PRO A 1 116 ? -3.772 -0.794 13.479 1.00 97.00 116 PRO A C 1
ATOM 939 O O . PRO A 1 116 ? -3.866 0.432 13.395 1.00 97.00 116 PRO A O 1
ATOM 942 N N . LYS A 1 117 ? -4.820 -1.596 13.275 1.00 97.19 117 LYS A N 1
ATOM 943 C CA . LYS A 1 117 ? -6.146 -1.101 12.860 1.00 97.19 117 LYS A CA 1
ATOM 944 C C . LYS A 1 117 ? -6.704 -0.023 13.789 1.00 97.19 117 LYS A C 1
ATOM 946 O O . LYS A 1 117 ? -7.320 0.937 13.330 1.00 97.19 117 LYS A O 1
ATOM 951 N N . SER A 1 118 ? -6.431 -0.140 15.088 1.00 97.06 118 SER A N 1
ATOM 952 C CA . SER A 1 118 ? -6.831 0.841 16.102 1.00 97.06 118 SER A CA 1
ATOM 953 C C . SER A 1 118 ? -6.253 2.245 15.877 1.00 97.06 118 SER A C 1
ATOM 955 O O . SER A 1 118 ? -6.802 3.210 16.398 1.00 97.06 118 SER A O 1
ATOM 957 N N . GLU A 1 119 ? -5.174 2.377 15.103 1.00 96.94 119 GLU A N 1
ATOM 958 C CA . GLU A 1 119 ? -4.477 3.644 14.850 1.00 96.94 119 GLU A CA 1
ATOM 959 C C . GLU A 1 119 ? -4.956 4.372 13.590 1.00 96.94 119 GLU A C 1
ATOM 961 O O . GLU A 1 119 ? -4.421 5.431 13.260 1.00 96.94 119 GLU A O 1
ATOM 966 N N . ILE A 1 120 ? -5.964 3.847 12.884 1.00 97.25 120 ILE A N 1
ATOM 967 C CA . ILE A 1 120 ? -6.393 4.382 11.585 1.00 97.25 120 ILE A CA 1
ATOM 968 C C . ILE A 1 120 ? -6.672 5.889 11.635 1.00 97.25 120 ILE A C 1
ATOM 970 O O . ILE A 1 120 ? -6.105 6.654 10.860 1.00 97.25 120 ILE A O 1
ATOM 974 N N . ASN A 1 121 ? -7.450 6.351 12.615 1.00 97.06 121 ASN A N 1
ATOM 975 C CA . ASN A 1 121 ? -7.792 7.769 12.744 1.00 97.06 121 ASN A CA 1
ATOM 976 C C . ASN A 1 121 ? -6.578 8.628 13.121 1.00 97.06 121 ASN A C 1
ATOM 978 O O . ASN A 1 121 ? -6.447 9.753 12.638 1.00 97.06 121 ASN A O 1
ATOM 982 N N . THR A 1 122 ? -5.687 8.102 13.967 1.00 96.69 122 THR A N 1
ATOM 983 C CA . THR A 1 122 ? -4.443 8.773 14.366 1.00 96.69 122 THR A CA 1
ATOM 984 C C . THR A 1 122 ? -3.565 9.024 13.144 1.00 96.69 122 THR A C 1
ATOM 986 O O . THR A 1 122 ? -3.129 10.151 12.905 1.00 96.69 122 THR A O 1
ATOM 989 N N . VAL A 1 123 ? -3.356 7.986 12.335 1.00 96.31 123 VAL A N 1
ATOM 990 C CA . VAL A 1 123 ? -2.501 8.018 11.146 1.00 96.31 123 VAL A CA 1
ATOM 991 C C . VAL A 1 123 ? -3.110 8.887 10.051 1.00 96.31 123 VAL A C 1
ATOM 993 O O . VAL A 1 123 ? -2.411 9.751 9.521 1.00 96.31 123 VAL A O 1
ATOM 996 N N . LEU A 1 124 ? -4.404 8.726 9.746 1.00 96.75 124 LEU A N 1
ATOM 997 C CA . LEU A 1 124 ? -5.088 9.562 8.753 1.00 96.75 124 LEU A CA 1
ATOM 998 C C . LEU A 1 124 ? -4.978 11.045 9.125 1.00 96.75 124 LEU A C 1
ATOM 1000 O O . LEU A 1 124 ? -4.567 11.858 8.300 1.00 96.75 124 LEU A O 1
ATOM 1004 N N . LYS A 1 125 ? -5.225 11.394 10.393 1.00 96.38 125 LYS A N 1
ATOM 1005 C CA . LYS A 1 125 ? -5.080 12.770 10.880 1.00 96.38 125 LYS A CA 1
ATOM 1006 C C . LYS A 1 125 ? -3.643 13.280 10.783 1.00 96.38 125 LYS A C 1
ATOM 1008 O O . LYS A 1 125 ? -3.434 14.409 10.349 1.00 96.38 125 LYS A O 1
ATOM 1013 N N . TYR A 1 126 ? -2.659 12.485 11.204 1.00 95.12 126 TYR A N 1
ATOM 1014 C CA . TYR A 1 126 ? -1.252 12.895 11.214 1.00 95.12 126 TYR A CA 1
ATOM 1015 C C . TYR A 1 126 ? -0.741 13.243 9.812 1.00 95.12 126 TYR A C 1
ATOM 1017 O O . TYR A 1 126 ? -0.047 14.243 9.639 1.00 95.12 126 TYR A O 1
ATOM 1025 N N . TYR A 1 127 ? -1.113 12.442 8.814 1.00 93.75 127 TYR A N 1
ATOM 1026 C CA . TYR A 1 127 ? -0.715 12.659 7.424 1.00 93.75 127 TYR A CA 1
ATOM 1027 C C . TYR A 1 127 ? -1.703 13.511 6.616 1.00 93.75 127 TYR A C 1
ATOM 1029 O O . TYR A 1 127 ? -1.487 13.711 5.423 1.00 93.75 127 TYR A O 1
ATOM 1037 N N . ASN A 1 128 ? -2.765 14.020 7.250 1.00 96.25 128 ASN A N 1
ATOM 1038 C CA . ASN A 1 128 ? -3.843 14.758 6.594 1.00 96.25 128 ASN A CA 1
ATOM 1039 C C . ASN A 1 128 ? -4.505 13.975 5.439 1.00 96.25 128 ASN A C 1
ATOM 1041 O O . ASN A 1 128 ? -4.865 14.546 4.410 1.00 96.25 128 ASN A O 1
ATOM 1045 N N . TYR A 1 129 ? -4.638 12.657 5.591 1.00 96.75 129 TYR A N 1
ATOM 1046 C CA . TYR A 1 129 ? -5.353 11.828 4.630 1.00 96.75 129 TYR A CA 1
ATOM 1047 C C . TYR A 1 129 ? -6.851 11.849 4.883 1.00 96.75 129 TYR A C 1
ATOM 1049 O O . TYR A 1 129 ? -7.318 11.737 6.017 1.00 96.75 129 TYR A O 1
ATOM 1057 N N . GLU A 1 130 ? -7.591 11.877 3.785 1.00 97.81 130 GLU A N 1
ATOM 1058 C CA . GLU A 1 130 ? -9.035 11.702 3.762 1.00 97.81 130 GLU A CA 1
ATOM 1059 C C . GLU A 1 130 ? -9.379 10.561 2.810 1.00 97.81 130 GLU A C 1
ATOM 1061 O O . GLU A 1 130 ? -8.819 10.457 1.715 1.00 97.81 130 GLU A O 1
ATOM 1066 N N . LEU A 1 131 ? -10.301 9.708 3.250 1.00 97.94 131 LEU A N 1
ATOM 1067 C CA . LEU A 1 131 ? -10.901 8.676 2.420 1.00 97.94 131 LEU A CA 1
ATOM 1068 C C . LEU A 1 131 ? -11.841 9.336 1.405 1.00 97.94 131 LEU A C 1
ATOM 1070 O O . LEU A 1 131 ? -12.695 10.140 1.783 1.00 97.94 131 LEU A O 1
ATOM 1074 N N . THR A 1 132 ? -11.693 9.013 0.123 1.00 97.81 132 THR A N 1
ATOM 1075 C CA . THR A 1 132 ? -12.485 9.661 -0.936 1.00 97.81 132 THR A CA 1
ATOM 1076 C C . THR A 1 132 ? -13.845 9.002 -1.176 1.00 97.81 132 THR A C 1
ATOM 1078 O O . THR A 1 132 ? -14.649 9.537 -1.938 1.00 97.81 132 THR A O 1
ATOM 1081 N N . GLY A 1 133 ? -14.110 7.831 -0.587 1.00 97.19 133 GLY A N 1
ATOM 1082 C CA . GLY A 1 133 ? -15.248 6.973 -0.931 1.00 97.19 133 GLY A CA 1
ATOM 1083 C C . GLY A 1 133 ? -15.025 6.096 -2.170 1.00 97.19 133 GLY A C 1
ATOM 1084 O O . GLY A 1 133 ? -15.801 5.171 -2.410 1.00 97.19 133 GLY A O 1
ATOM 1085 N N . GLU A 1 134 ? -13.975 6.347 -2.960 1.00 97.81 134 GLU A N 1
ATOM 1086 C CA . GLU A 1 134 ? -13.662 5.585 -4.174 1.00 97.81 134 GLU A CA 1
ATOM 1087 C C . GLU A 1 134 ? -13.003 4.248 -3.806 1.00 97.81 134 GLU A C 1
ATOM 1089 O O . GLU A 1 134 ? -11.937 4.218 -3.184 1.00 97.81 134 GLU A O 1
ATOM 1094 N N . LYS A 1 135 ? -13.637 3.134 -4.192 1.00 97.88 135 LYS A N 1
ATOM 1095 C CA . LYS A 1 135 ? -13.102 1.783 -3.982 1.00 97.88 135 LYS A CA 1
ATOM 1096 C C . LYS A 1 135 ? -12.180 1.374 -5.126 1.00 97.88 135 LYS A C 1
ATOM 1098 O O . LYS A 1 135 ? -12.514 1.576 -6.289 1.00 97.88 135 LYS A O 1
ATOM 1103 N N . VAL A 1 136 ? -11.055 0.751 -4.781 1.00 96.38 136 VAL A N 1
ATOM 1104 C CA . VAL A 1 136 ? -10.031 0.284 -5.727 1.00 96.38 136 VAL A CA 1
ATOM 1105 C C . VAL A 1 136 ? -9.774 -1.199 -5.483 1.00 96.38 136 VAL A C 1
ATOM 1107 O O . VAL A 1 136 ? -9.665 -1.616 -4.330 1.00 96.38 136 VAL A O 1
ATOM 1110 N N . SER A 1 137 ? -9.705 -1.995 -6.551 1.00 96.94 137 SER A N 1
ATOM 1111 C CA . SER A 1 137 ? -9.331 -3.410 -6.450 1.00 96.94 137 SER A CA 1
ATOM 1112 C C . SER A 1 137 ? -7.872 -3.527 -6.015 1.00 96.94 137 SER A C 1
ATOM 1114 O O . SER A 1 137 ? -7.012 -2.834 -6.551 1.00 96.94 137 SER A O 1
ATOM 1116 N N . VAL A 1 138 ? -7.593 -4.385 -5.037 1.00 97.50 138 VAL A N 1
ATOM 1117 C CA . VAL A 1 138 ? -6.233 -4.709 -4.594 1.00 97.50 138 VAL A CA 1
ATOM 1118 C C . VAL A 1 138 ? -6.166 -6.222 -4.434 1.00 97.50 138 VAL A C 1
ATOM 1120 O O . VAL A 1 138 ? -6.575 -6.773 -3.408 1.00 97.50 138 VAL A O 1
ATOM 1123 N N . GLY A 1 139 ? -5.724 -6.890 -5.496 1.00 95.12 139 GLY A N 1
ATOM 1124 C CA . GLY A 1 139 ? -5.742 -8.339 -5.634 1.00 95.12 139 GLY A CA 1
ATOM 1125 C C . GLY A 1 139 ? -7.110 -8.939 -5.317 1.00 95.12 139 GLY A C 1
ATOM 1126 O O . GLY A 1 139 ? -8.075 -8.704 -6.037 1.00 95.12 139 GLY A O 1
ATOM 1127 N N . SER A 1 140 ? -7.214 -9.719 -4.237 1.00 86.50 140 SER A N 1
ATOM 1128 C CA . SER A 1 140 ? -8.472 -10.379 -3.848 1.00 86.50 140 SER A CA 1
ATOM 1129 C C . SER A 1 140 ? -9.398 -9.547 -2.949 1.00 86.50 140 SER A C 1
ATOM 1131 O O . SER A 1 140 ? -10.400 -10.075 -2.464 1.00 86.50 140 SER A O 1
ATOM 1133 N N . THR A 1 141 ? -9.065 -8.288 -2.660 1.00 95.88 141 THR A N 1
ATOM 1134 C CA . THR A 1 141 ? -9.856 -7.406 -1.790 1.00 95.88 141 THR A CA 1
ATOM 1135 C C . THR A 1 141 ? -10.067 -6.030 -2.422 1.00 95.88 141 THR A C 1
ATOM 1137 O O . THR A 1 141 ? -9.634 -5.763 -3.542 1.00 95.88 141 THR A O 1
ATOM 1140 N N . TYR A 1 142 ? -10.743 -5.143 -1.698 1.00 97.12 142 TYR A N 1
ATOM 1141 C CA . TYR A 1 142 ? -10.910 -3.747 -2.073 1.00 97.12 142 TYR A CA 1
ATOM 1142 C C . TYR A 1 142 ? -10.290 -2.834 -1.023 1.00 97.12 142 TYR A C 1
ATOM 1144 O O . TYR A 1 142 ? -10.511 -2.996 0.179 1.00 97.12 142 TYR A O 1
ATOM 1152 N N . GLY A 1 143 ? -9.556 -1.837 -1.497 1.00 98.00 143 GLY A N 1
ATOM 1153 C CA . GLY A 1 143 ? -9.142 -0.688 -0.711 1.00 98.00 143 GLY A CA 1
ATOM 1154 C C . GLY A 1 143 ? -9.998 0.540 -0.996 1.00 98.00 143 GLY A C 1
ATOM 1155 O O . GLY A 1 143 ? -10.893 0.528 -1.842 1.00 98.00 143 GLY A O 1
ATOM 1156 N N . GLU A 1 144 ? -9.709 1.620 -0.285 1.00 98.31 144 GLU A N 1
ATOM 1157 C CA . GLU A 1 144 ? -10.311 2.932 -0.494 1.00 98.31 144 GLU A CA 1
ATOM 1158 C C . GLU A 1 144 ? -9.231 3.977 -0.753 1.00 98.31 144 GLU A C 1
ATOM 1160 O O . GLU A 1 144 ? -8.202 4.015 -0.077 1.00 98.31 144 GLU A O 1
ATOM 1165 N N . LYS A 1 145 ? -9.446 4.808 -1.767 1.00 97.88 145 LYS A N 1
ATOM 1166 C CA . LYS A 1 145 ? -8.467 5.796 -2.209 1.00 97.88 145 LYS A CA 1
ATOM 1167 C C . LYS A 1 145 ? -8.342 6.951 -1.217 1.00 97.88 145 LYS A C 1
ATOM 1169 O O . LYS A 1 145 ? -9.308 7.345 -0.560 1.00 97.88 145 LYS A O 1
ATOM 1174 N N . LEU A 1 146 ? -7.136 7.507 -1.147 1.00 97.62 146 LEU A N 1
ATOM 1175 C CA . LEU A 1 146 ? -6.801 8.676 -0.336 1.00 97.62 146 LEU A CA 1
ATOM 1176 C C . LEU A 1 146 ? -6.694 9.948 -1.193 1.00 97.62 146 LEU A C 1
ATOM 1178 O O . LEU A 1 146 ? -6.267 9.904 -2.348 1.00 97.62 146 LEU A O 1
ATOM 1182 N N . ASN A 1 147 ? -7.033 11.099 -0.609 1.00 92.69 147 ASN A N 1
ATOM 1183 C CA . ASN A 1 147 ? -7.032 12.426 -1.250 1.00 92.69 147 ASN A CA 1
ATOM 1184 C C . ASN A 1 147 ? -5.678 12.903 -1.832 1.00 92.69 147 ASN A C 1
ATOM 1186 O O . ASN A 1 147 ? -5.677 13.732 -2.738 1.00 92.69 147 ASN A O 1
ATOM 1190 N N . TYR A 1 148 ? -4.539 12.370 -1.379 1.00 87.69 148 TYR A N 1
ATOM 1191 C CA . TYR A 1 148 ? -3.198 12.663 -1.927 1.00 87.69 148 TYR A CA 1
ATOM 1192 C C . TYR A 1 148 ? -2.572 11.480 -2.663 1.00 87.69 148 TYR A C 1
ATOM 1194 O O . TYR A 1 148 ? -1.353 11.416 -2.847 1.00 87.69 148 TYR A O 1
ATOM 1202 N N . GLY A 1 149 ? -3.415 10.537 -3.071 1.00 88.00 149 GLY A N 1
ATOM 1203 C CA . GLY A 1 149 ? -2.966 9.295 -3.652 1.00 88.00 149 GLY A CA 1
ATOM 1204 C C . GLY A 1 149 ? -2.648 8.224 -2.623 1.00 88.00 149 GLY A C 1
ATOM 1205 O O . GLY A 1 149 ? -2.416 8.479 -1.439 1.00 88.00 149 GLY A O 1
ATOM 1206 N N . GLY A 1 150 ? -2.633 6.997 -3.122 1.00 95.38 150 GLY A N 1
ATOM 1207 C CA . GLY A 1 150 ? -2.532 5.799 -2.313 1.00 95.38 150 GLY A CA 1
ATOM 1208 C C . GLY A 1 150 ? -3.888 5.204 -1.961 1.00 95.38 150 GLY A C 1
ATOM 1209 O O . GLY A 1 150 ? -4.950 5.771 -2.233 1.00 95.38 150 GLY A O 1
ATOM 1210 N N . ILE A 1 151 ? -3.814 4.013 -1.390 1.00 98.38 151 ILE A N 1
ATOM 1211 C CA . ILE A 1 151 ? -4.951 3.143 -1.130 1.00 98.38 151 ILE A CA 1
ATOM 1212 C C . ILE A 1 151 ? -4.848 2.673 0.315 1.00 98.38 151 ILE A C 1
ATOM 1214 O O . ILE A 1 151 ? -3.800 2.181 0.739 1.00 98.38 151 ILE A O 1
ATOM 1218 N N . LEU A 1 152 ? -5.934 2.825 1.066 1.00 98.56 152 LEU A N 1
ATOM 1219 C CA . LEU A 1 152 ? -6.090 2.223 2.377 1.00 98.56 152 LEU A CA 1
ATOM 1220 C C . LEU A 1 152 ? -6.781 0.870 2.233 1.00 98.56 152 LEU A C 1
ATOM 1222 O O . LEU A 1 152 ? -7.906 0.788 1.744 1.00 98.56 152 LEU A O 1
ATOM 1226 N N . VAL A 1 153 ? -6.121 -0.183 2.699 1.00 98.38 153 VAL A N 1
ATOM 1227 C CA . VAL A 1 153 ? -6.694 -1.528 2.843 1.00 98.38 153 VAL A CA 1
ATOM 1228 C C . VAL A 1 153 ? -6.687 -1.878 4.328 1.00 98.38 153 VAL A C 1
ATOM 1230 O O . VAL A 1 153 ? -5.823 -1.410 5.062 1.00 98.38 153 VAL A O 1
ATOM 1233 N N . SER A 1 154 ? -7.621 -2.689 4.810 1.00 96.81 154 SER A N 1
ATOM 1234 C CA . SER A 1 154 ? -7.606 -3.153 6.203 1.00 96.81 154 SER A CA 1
ATOM 1235 C C . SER A 1 154 ? -8.108 -4.581 6.321 1.00 96.81 154 SER A C 1
ATOM 1237 O O . SER A 1 154 ? -9.060 -4.939 5.630 1.00 96.81 154 SER A O 1
ATOM 1239 N N . ASN A 1 155 ? -7.517 -5.349 7.232 1.00 93.81 155 ASN A N 1
ATOM 1240 C CA . ASN A 1 155 ? -8.029 -6.641 7.686 1.00 93.81 155 ASN A CA 1
ATOM 1241 C C . ASN A 1 155 ? -8.471 -6.520 9.156 1.00 93.81 155 ASN A C 1
ATOM 1243 O O . ASN A 1 155 ? -8.888 -5.436 9.573 1.00 93.81 155 ASN A O 1
ATOM 1247 N N . ASP A 1 156 ? -8.462 -7.608 9.925 1.00 93.38 156 ASP A N 1
ATOM 1248 C CA . ASP A 1 156 ? -8.933 -7.605 11.313 1.00 93.38 156 ASP A CA 1
ATOM 1249 C C . ASP A 1 156 ? -7.988 -6.857 12.263 1.00 93.38 156 ASP A C 1
ATOM 1251 O O . ASP A 1 156 ? -8.454 -6.021 13.043 1.00 93.38 156 ASP A O 1
ATOM 1255 N N . ASP A 1 157 ? -6.678 -7.068 12.127 1.00 96.50 157 ASP A N 1
ATOM 1256 C CA . ASP A 1 157 ? -5.673 -6.561 13.071 1.00 96.50 157 ASP A CA 1
ATOM 1257 C C . ASP A 1 157 ? -4.941 -5.306 12.577 1.00 96.50 157 ASP A C 1
ATOM 1259 O O . ASP A 1 157 ? -4.504 -4.464 13.373 1.00 96.50 157 ASP A O 1
ATOM 1263 N N . TYR A 1 158 ? -4.838 -5.137 11.259 1.00 97.62 158 TYR A N 1
ATOM 1264 C CA . TYR A 1 158 ? -4.016 -4.114 10.626 1.00 97.62 158 TYR A CA 1
ATOM 1265 C C . TYR A 1 158 ? -4.780 -3.296 9.588 1.00 97.62 158 TYR A C 1
ATOM 1267 O O . TYR A 1 158 ? -5.816 -3.684 9.039 1.00 97.62 158 TYR A O 1
ATOM 1275 N N . PHE A 1 159 ? -4.217 -2.130 9.292 1.00 98.19 159 PHE A N 1
ATOM 1276 C CA . PHE A 1 159 ? -4.475 -1.446 8.039 1.00 98.19 159 PHE A CA 1
ATOM 1277 C C . PHE A 1 159 ? -3.163 -1.113 7.334 1.00 98.19 159 PHE A C 1
ATOM 1279 O O . PHE A 1 159 ? -2.099 -0.975 7.947 1.00 98.19 159 PHE A O 1
ATOM 1286 N N . TYR A 1 160 ? -3.275 -0.996 6.022 1.00 98.31 160 TYR A N 1
ATOM 1287 C CA . TYR A 1 160 ? -2.192 -0.849 5.076 1.00 98.31 160 TYR A CA 1
ATOM 1288 C C . TYR A 1 160 ? -2.404 0.449 4.313 1.00 98.31 160 TYR A C 1
ATOM 1290 O O . TYR A 1 160 ? -3.511 0.714 3.845 1.00 98.31 160 TYR A O 1
ATOM 1298 N N . ILE A 1 161 ? -1.351 1.243 4.166 1.00 98.00 161 ILE A N 1
ATOM 1299 C CA . ILE A 1 161 ? -1.322 2.357 3.220 1.00 98.00 161 ILE A CA 1
ATOM 1300 C C . ILE A 1 161 ? -0.385 1.961 2.090 1.00 98.00 161 ILE A C 1
ATOM 1302 O O . ILE A 1 161 ? 0.821 1.835 2.300 1.00 98.00 161 ILE A O 1
ATOM 1306 N N . ILE A 1 162 ? -0.949 1.779 0.901 1.00 98.31 162 ILE A N 1
ATOM 1307 C CA . ILE A 1 162 ? -0.215 1.453 -0.319 1.00 98.31 162 ILE A CA 1
ATOM 1308 C C . ILE A 1 162 ? -0.046 2.725 -1.142 1.00 98.31 162 ILE A C 1
ATOM 1310 O O . ILE A 1 162 ? -0.989 3.509 -1.253 1.00 98.31 162 ILE A O 1
ATOM 1314 N N . LYS A 1 163 ? 1.139 2.958 -1.707 1.00 96.69 163 LYS A N 1
ATOM 1315 C CA . LYS A 1 163 ? 1.435 4.167 -2.489 1.00 96.69 163 LYS A CA 1
ATOM 1316 C C . LYS A 1 163 ? 2.349 3.906 -3.676 1.00 96.69 163 LYS A C 1
ATOM 1318 O O . LYS A 1 163 ? 3.137 2.968 -3.664 1.00 96.69 163 LYS A O 1
ATOM 1323 N N . SER A 1 164 ? 2.288 4.838 -4.621 1.00 96.06 164 SER A N 1
ATOM 1324 C CA . SER A 1 164 ? 3.247 5.042 -5.702 1.00 96.06 164 SER A CA 1
ATOM 1325 C C . SER A 1 164 ? 3.352 6.540 -5.996 1.00 96.06 164 SER A C 1
ATOM 1327 O O . SER A 1 164 ? 2.362 7.264 -5.850 1.00 96.06 164 SER A O 1
ATOM 1329 N N . THR A 1 165 ? 4.523 7.028 -6.409 1.00 93.44 165 THR A N 1
ATOM 1330 C CA . THR A 1 165 ? 4.661 8.398 -6.935 1.00 93.44 165 THR A CA 1
ATOM 1331 C C . THR A 1 165 ? 4.164 8.513 -8.379 1.00 93.44 165 THR A C 1
ATOM 1333 O O . THR A 1 165 ? 3.821 9.607 -8.828 1.00 93.44 165 THR A O 1
ATOM 1336 N N . PHE A 1 166 ? 4.018 7.387 -9.083 1.00 88.69 166 PHE A N 1
ATOM 1337 C CA . PHE A 1 166 ? 3.640 7.324 -10.498 1.00 88.69 166 PHE A CA 1
ATOM 1338 C C . PHE A 1 166 ? 2.130 7.378 -10.751 1.00 88.69 166 PHE A C 1
ATOM 1340 O O . PHE A 1 166 ? 1.709 7.373 -11.902 1.00 88.69 166 PHE A O 1
ATOM 1347 N N . ILE A 1 167 ? 1.298 7.509 -9.715 1.00 87.56 167 ILE A N 1
ATOM 1348 C CA . ILE A 1 167 ? -0.172 7.601 -9.845 1.00 87.56 167 ILE A CA 1
ATOM 1349 C C . ILE A 1 167 ? -0.667 8.800 -10.673 1.00 87.56 167 ILE A C 1
ATOM 1351 O O . ILE A 1 167 ? -1.837 8.865 -11.034 1.00 87.56 167 ILE A O 1
ATOM 1355 N N . TYR A 1 168 ? 0.210 9.765 -10.958 1.00 86.75 168 TYR A N 1
ATOM 1356 C CA . TYR A 1 168 ? -0.073 10.912 -11.826 1.00 86.75 168 TYR A CA 1
ATOM 1357 C C . TYR A 1 168 ? 0.483 10.733 -13.251 1.00 86.75 168 TYR A C 1
ATOM 1359 O O . TYR A 1 168 ? 0.319 11.616 -14.090 1.00 86.75 168 TYR A O 1
ATOM 1367 N N . MET A 1 169 ? 1.140 9.604 -13.530 1.00 89.25 169 MET A N 1
ATOM 1368 C CA . MET A 1 169 ? 1.774 9.247 -14.801 1.00 89.25 169 MET A CA 1
ATOM 1369 C C . MET A 1 169 ? 1.157 7.952 -15.345 1.00 89.25 169 MET A C 1
ATOM 1371 O O . MET A 1 169 ? 1.850 6.950 -15.515 1.00 89.25 169 MET A O 1
ATOM 1375 N N . LEU A 1 170 ? -0.154 7.979 -15.600 1.00 86.81 170 LEU A N 1
ATOM 1376 C CA . LEU A 1 170 ? -0.961 6.791 -15.921 1.00 86.81 170 LEU A CA 1
ATOM 1377 C C . LEU A 1 170 ? -0.480 6.024 -17.165 1.00 86.81 170 LEU A C 1
ATOM 1379 O O . LEU A 1 170 ? -0.623 4.810 -17.235 1.00 86.81 170 LEU A O 1
ATOM 1383 N N . ASP A 1 171 ? 0.139 6.715 -18.123 1.00 86.25 171 ASP A N 1
ATOM 1384 C CA . ASP A 1 171 ? 0.666 6.091 -19.344 1.00 86.25 171 ASP A CA 1
ATOM 1385 C C . ASP A 1 171 ? 2.086 5.519 -19.173 1.00 86.25 171 ASP A C 1
ATOM 1387 O O . ASP A 1 171 ? 2.655 4.965 -20.116 1.00 86.25 171 ASP A O 1
ATOM 1391 N N . SER A 1 172 ? 2.702 5.679 -17.996 1.00 89.75 172 SER A N 1
ATOM 1392 C CA . SER A 1 172 ? 4.055 5.181 -17.754 1.00 89.75 172 SER A CA 1
ATOM 1393 C C . SER A 1 172 ? 4.069 3.669 -17.544 1.00 89.75 172 SER A C 1
ATOM 1395 O O . SER A 1 172 ? 3.213 3.110 -16.863 1.00 89.75 172 SER A O 1
ATOM 1397 N N . GLU A 1 173 ? 5.094 3.011 -18.083 1.00 89.69 173 GLU A N 1
ATOM 1398 C CA . GLU A 1 173 ? 5.342 1.579 -17.867 1.00 89.69 173 GLU A CA 1
ATOM 1399 C C . GLU A 1 173 ? 5.412 1.240 -16.372 1.00 89.69 173 GLU A C 1
ATOM 1401 O O . GLU A 1 173 ? 4.784 0.292 -15.922 1.00 89.69 173 GLU A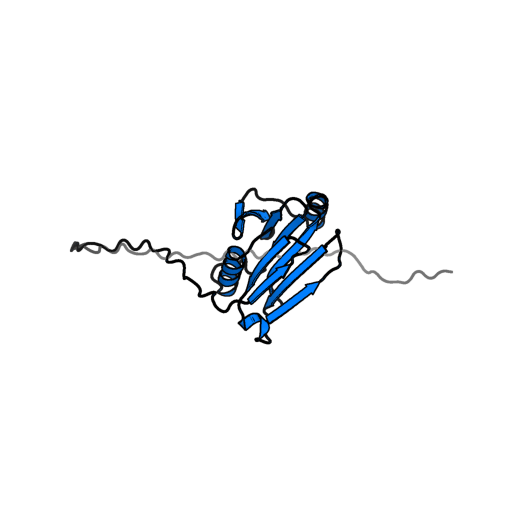 O 1
ATOM 1406 N N . VAL A 1 174 ? 6.052 2.104 -15.581 1.00 89.06 174 VAL A N 1
ATOM 1407 C CA . VAL A 1 174 ? 6.167 1.947 -14.125 1.00 89.06 174 VAL A CA 1
ATOM 1408 C C . VAL A 1 174 ? 4.806 2.013 -13.419 1.00 89.06 174 VAL A C 1
ATOM 1410 O O . VAL A 1 174 ? 4.585 1.312 -12.433 1.00 89.06 174 VAL A O 1
ATOM 1413 N N . TYR A 1 175 ? 3.872 2.839 -13.906 1.00 91.88 175 TYR A N 1
ATOM 1414 C CA . TYR A 1 175 ? 2.510 2.860 -13.368 1.00 91.88 175 TYR A CA 1
ATOM 1415 C C . TYR A 1 175 ? 1.756 1.566 -13.703 1.00 91.88 175 TYR A C 1
ATOM 1417 O O . TYR A 1 175 ? 1.111 1.004 -12.821 1.00 91.88 175 TYR A O 1
ATOM 1425 N N . LYS A 1 176 ? 1.893 1.047 -14.930 1.00 91.88 176 LYS A N 1
ATOM 1426 C CA . LYS A 1 176 ? 1.326 -0.261 -15.298 1.00 91.88 176 LYS A CA 1
ATOM 1427 C C . LYS A 1 176 ? 1.899 -1.379 -14.420 1.00 91.88 176 LYS A C 1
ATOM 1429 O O . LYS A 1 176 ? 1.150 -2.194 -13.894 1.00 91.88 176 LYS A O 1
ATOM 1434 N N . GLU A 1 177 ? 3.214 -1.390 -14.194 1.00 91.44 177 GLU A N 1
ATOM 1435 C CA . GLU A 1 177 ? 3.865 -2.339 -13.280 1.00 91.44 177 GLU A CA 1
ATOM 1436 C C . GLU A 1 177 ? 3.310 -2.222 -11.852 1.00 91.44 177 GLU A C 1
ATOM 1438 O O . GLU A 1 177 ? 3.026 -3.240 -11.225 1.00 91.44 177 GLU A O 1
ATOM 1443 N N . TYR A 1 178 ? 3.086 -1.002 -11.350 1.00 94.56 178 TYR A N 1
ATOM 1444 C CA . TYR A 1 178 ? 2.419 -0.770 -10.066 1.00 94.56 178 TYR A CA 1
ATOM 1445 C C . TYR A 1 178 ? 1.006 -1.374 -10.018 1.00 94.56 178 TYR A C 1
ATOM 1447 O O . TYR A 1 178 ? 0.673 -2.030 -9.030 1.00 94.56 178 TYR A O 1
ATOM 1455 N N . GLU A 1 179 ? 0.191 -1.207 -11.063 1.00 94.69 179 GLU A N 1
ATOM 1456 C CA . GLU A 1 179 ? -1.142 -1.823 -11.134 1.00 94.69 179 GLU A CA 1
ATOM 1457 C C . GLU A 1 179 ? -1.061 -3.355 -11.101 1.00 94.69 179 GLU A C 1
ATOM 1459 O O . GLU A 1 179 ? -1.761 -3.993 -10.317 1.00 94.69 179 GLU A O 1
ATOM 1464 N N . HIS A 1 180 ? -0.125 -3.954 -11.836 1.00 94.88 180 HIS A N 1
ATOM 1465 C CA . HIS A 1 180 ? 0.078 -5.403 -11.787 1.00 94.88 180 HIS A CA 1
ATOM 1466 C C . HIS A 1 180 ? 0.606 -5.892 -10.431 1.00 94.88 180 HIS A C 1
ATOM 1468 O O . HIS A 1 180 ? 0.219 -6.970 -9.977 1.00 94.88 180 HIS A O 1
ATOM 1474 N N . ILE A 1 181 ? 1.435 -5.107 -9.731 1.00 96.12 181 ILE A N 1
ATOM 1475 C CA . ILE A 1 181 ? 1.804 -5.409 -8.341 1.00 96.12 181 ILE A CA 1
ATOM 1476 C C . ILE A 1 181 ? 0.541 -5.445 -7.471 1.00 96.12 181 ILE A C 1
ATOM 1478 O O . ILE A 1 181 ? 0.360 -6.425 -6.745 1.00 96.12 181 ILE A O 1
ATOM 1482 N N . LEU A 1 182 ? -0.348 -4.446 -7.571 1.00 96.88 182 LEU A N 1
ATOM 1483 C CA . LEU A 1 182 ? -1.616 -4.423 -6.827 1.00 96.88 182 LEU A CA 1
ATOM 1484 C C . LEU A 1 182 ? -2.471 -5.663 -7.107 1.00 96.88 182 LEU A C 1
ATOM 1486 O O . LEU A 1 182 ? -2.993 -6.255 -6.163 1.00 96.88 182 LEU A O 1
ATOM 1490 N N . ASP A 1 183 ? -2.582 -6.086 -8.365 1.00 96.62 183 ASP A N 1
ATOM 1491 C CA . ASP A 1 183 ? -3.367 -7.261 -8.767 1.00 96.62 183 ASP A CA 1
ATOM 1492 C C . ASP A 1 183 ? -2.840 -8.571 -8.166 1.00 96.62 183 ASP A C 1
ATOM 1494 O O . ASP A 1 183 ? -3.595 -9.520 -7.942 1.00 96.62 183 ASP A O 1
ATOM 1498 N N . THR A 1 184 ? -1.543 -8.636 -7.864 1.00 97.00 184 THR A N 1
ATOM 1499 C CA . THR A 1 184 ? -0.929 -9.824 -7.253 1.00 97.00 184 THR A CA 1
ATOM 1500 C C . THR A 1 184 ? -1.091 -9.879 -5.737 1.00 97.00 184 THR A C 1
ATOM 1502 O O . THR A 1 184 ? -0.798 -10.916 -5.135 1.00 97.00 184 THR A O 1
ATOM 1505 N N . MET A 1 185 ? -1.529 -8.784 -5.107 1.00 97.56 185 MET A N 1
ATOM 1506 C CA . MET A 1 185 ? -1.553 -8.673 -3.653 1.00 97.56 185 MET A CA 1
ATOM 1507 C C . MET A 1 185 ? -2.560 -9.623 -3.012 1.00 97.56 185 MET A C 1
ATOM 1509 O O . MET A 1 185 ? -3.675 -9.828 -3.492 1.00 97.56 185 MET A O 1
ATOM 1513 N N . ARG A 1 186 ? -2.196 -10.164 -1.853 1.00 97.38 186 ARG A N 1
ATOM 1514 C CA . ARG A 1 186 ? -3.118 -10.911 -0.998 1.00 97.38 186 ARG A CA 1
ATOM 1515 C C . ARG A 1 186 ? -2.914 -10.524 0.450 1.00 97.38 186 ARG A C 1
ATOM 1517 O O . ARG A 1 186 ? -1.786 -10.291 0.879 1.00 97.38 186 ARG A O 1
ATOM 1524 N N . PHE A 1 187 ? -4.019 -10.505 1.182 1.00 96.00 187 PHE A N 1
ATOM 1525 C CA . PHE A 1 187 ? -4.060 -10.262 2.617 1.00 96.00 187 PHE A CA 1
ATOM 1526 C C . PHE A 1 187 ? -4.662 -11.492 3.290 1.00 96.00 187 PHE A C 1
ATOM 1528 O O . PHE A 1 187 ? -5.641 -12.039 2.774 1.00 96.00 187 PHE A O 1
ATOM 1535 N N . PHE A 1 188 ? -4.068 -11.944 4.388 1.00 92.62 188 PHE A N 1
ATOM 1536 C CA . PHE A 1 188 ? -4.441 -13.177 5.082 1.00 92.62 188 PHE A CA 1
ATOM 1537 C C . PHE A 1 188 ? -4.266 -13.059 6.593 1.00 92.62 188 PHE A C 1
ATOM 1539 O O . PHE A 1 188 ? -3.510 -12.163 7.032 1.00 92.62 188 PHE A O 1
#

Organism: NCBI:txid1797538

Sequence (188 aa):
MPNLSKKTLILSLILLATTVVVSGCWKKPVAPVNTNVNQNINQNQNINTNQTEEIDISDWKTYRNEEYGFELKYPLGYSEDDFYSIWEINTGSQNLKKNWGINRGQETVFSISVYPKSEINTVLKYYNYELTGEKVSVGSTYGEKLNYGGILVSNDDYFYIIKSTFIYMLDSEVYKEYEHILDTMRFF

Solvent-accessible surface area (backbone atoms only — not comparable to full-atom values): 11805 Å² total; per-residue (Å²): 138,84,88,82,80,90,83,85,83,82,87,88,82,91,79,92,80,90,78,86,82,81,81,78,83,82,79,77,88,79,79,89,81,86,75,86,84,79,89,79,89,77,82,85,80,89,82,83,69,89,69,75,80,81,74,88,62,85,72,37,42,75,51,74,40,78,91,78,26,37,36,32,40,43,66,47,60,50,81,75,38,90,57,30,44,75,50,77,45,73,70,57,79,86,64,35,54,36,36,40,36,36,27,51,70,94,41,39,49,36,35,43,36,33,29,51,41,92,42,50,67,61,47,30,59,73,72,70,50,43,78,66,81,46,75,41,81,37,34,86,46,68,23,35,30,32,74,85,61,36,33,42,35,68,65,91,68,34,28,34,45,35,40,46,70,38,78,84,38,74,90,37,68,63,30,51,51,39,52,54,29,35,56,50,25,45,74,100

Mean predicted aligned error: 14.43 Å

Foldseek 3Di:
DDDDDDDDDDDDDDDDDDDDPPPDDDDDDDDDDDDDDDDDDDDDDPPPDPPPPDDDQVQWDKDDDPPQFKIWTARPVLVVDPQKDWDKDCDDPQQWGIKTFMDRNVWTLKIKIKHFPVSVVVVCVVVVWDFPPDWDQQAPDIFTATPVGFTWDDDDTIIMTMGGPCPVVCVDPSNSSSVNRRNRMDGD